Protein AF-A0A7C7P104-F1 (afdb_monomer_lite)

Sequence (282 aa):
MSIPHIILFIVVPVLFVSTVLYVFLHQEEPKNGDKKYQVRFKLRRGKFQIENIKRGASIIGSAGSGKTESVIYNFLQHFSTHQFCGIIHDYKDFELTEIAYPLFKEKDIKFYTIAFDQIHYCVNPITPRYLPNEESVNELSKVLIENLLEFNESSTNSTTKFFSDAVEGLMGGMIWKLKTSYPQYCTLPHLIAIFQSMTTKQLVTFVSSNITSRSMASAFINGMDSDKQTAGVKSTLANAFKKIGSQQLFMALSKDEVPLNINSKDNPAVICIVNHPKYESA

Secondary structure (DSSP, 8-state):
--HHHHIIIIIHHHHHHHHHHHHHH---------GGG-EEE--SSS-EEES-GGG-------TTS-HIIIIIHHHHHHHHHTT--EEEEE-STTHHHHHHHHHHHTTT-EEEEEESSS-S----TT-GGG--SHHHHHHHHHHHHHHHHT--S----HHHHHHHHHHHHHHHHHHHHHHHH-GGG-SHHHHHHHHHHS-HHHHHHHHHTSHHHHHHTHHHHHGGG-HHHHHHHHHHHHHHHHHT-SHHHHHHTS---S-S-TT-SSS-EEEEEE--GGGS--

Structure (mmCIF, N/CA/C/O backbone):
data_AF-A0A7C7P104-F1
#
_entry.id   AF-A0A7C7P104-F1
#
loop_
_atom_site.group_PDB
_atom_site.id
_atom_site.type_symbol
_atom_site.label_atom_id
_atom_site.label_alt_id
_atom_site.label_comp_id
_atom_site.label_asym_id
_atom_site.label_entity_id
_atom_site.label_seq_id
_atom_site.pdbx_PDB_ins_code
_atom_site.Cartn_x
_atom_site.Cartn_y
_atom_site.Cartn_z
_atom_site.occupancy
_atom_site.B_iso_or_equiv
_atom_site.auth_seq_id
_atom_site.auth_comp_id
_atom_site.auth_asym_id
_atom_site.auth_atom_id
_atom_site.pdbx_PDB_model_num
ATOM 1 N N . MET A 1 1 ? 75.121 -12.712 -29.499 1.00 59.66 1 MET A N 1
ATOM 2 C CA . MET A 1 1 ? 74.513 -11.375 -29.301 1.00 59.66 1 MET A CA 1
ATOM 3 C C . MET A 1 1 ? 74.803 -10.923 -27.885 1.00 59.66 1 MET A C 1
ATOM 5 O O . MET A 1 1 ? 74.667 -11.739 -26.983 1.00 59.66 1 MET A O 1
ATOM 9 N N . SER A 1 2 ? 75.229 -9.674 -27.681 1.00 83.12 2 SER A N 1
ATOM 10 C CA . SER A 1 2 ? 75.392 -9.145 -26.324 1.00 83.12 2 SER A CA 1
ATOM 11 C C . SER A 1 2 ? 74.022 -8.993 -25.654 1.00 83.12 2 SER A C 1
ATOM 13 O O . SER A 1 2 ? 73.023 -8.742 -26.328 1.00 83.12 2 SER A O 1
ATOM 15 N N . ILE A 1 3 ? 73.973 -9.149 -24.330 1.00 80.50 3 ILE A N 1
ATOM 16 C CA . ILE A 1 3 ? 72.746 -9.023 -23.524 1.00 80.50 3 ILE A CA 1
ATOM 17 C C . ILE A 1 3 ? 71.943 -7.743 -23.863 1.00 80.50 3 ILE A C 1
ATOM 19 O O . ILE A 1 3 ? 70.729 -7.853 -24.044 1.00 80.50 3 ILE A O 1
ATOM 23 N N . PRO A 1 4 ? 72.570 -6.563 -24.077 1.00 84.88 4 PRO A N 1
ATOM 24 C CA . PRO A 1 4 ? 71.849 -5.353 -24.484 1.00 84.88 4 PRO A CA 1
ATOM 25 C C . PRO A 1 4 ? 71.106 -5.481 -25.820 1.00 84.88 4 PRO A C 1
ATOM 27 O O . PRO A 1 4 ? 70.007 -4.954 -25.960 1.00 84.88 4 PRO A O 1
ATOM 30 N N . HIS A 1 5 ? 71.669 -6.206 -26.793 1.00 86.69 5 HIS A N 1
ATOM 31 C CA . HIS A 1 5 ? 71.028 -6.392 -28.099 1.00 86.69 5 HIS A CA 1
ATOM 32 C C . HIS A 1 5 ? 69.782 -7.273 -28.000 1.00 86.69 5 HIS A C 1
ATOM 34 O O . HIS A 1 5 ? 68.777 -6.989 -28.643 1.00 86.69 5 HIS A O 1
ATOM 40 N N . ILE A 1 6 ? 69.818 -8.317 -27.169 1.00 85.38 6 ILE A N 1
ATOM 41 C CA . ILE A 1 6 ? 68.663 -9.201 -26.959 1.00 85.38 6 ILE A CA 1
ATOM 42 C C . ILE A 1 6 ? 67.529 -8.428 -26.274 1.00 85.38 6 ILE A C 1
ATOM 44 O O . ILE A 1 6 ? 66.373 -8.526 -26.681 1.00 85.38 6 ILE A O 1
ATOM 48 N N . ILE A 1 7 ? 67.859 -7.608 -25.274 1.00 86.69 7 ILE A N 1
ATOM 49 C CA . ILE A 1 7 ? 66.865 -6.794 -24.567 1.00 86.69 7 ILE A CA 1
ATOM 50 C C . ILE A 1 7 ? 66.210 -5.790 -25.525 1.00 86.69 7 ILE A C 1
ATOM 52 O O . ILE A 1 7 ? 64.984 -5.734 -25.605 1.00 86.69 7 ILE A O 1
ATOM 56 N N . LEU A 1 8 ? 67.010 -5.037 -26.284 1.00 88.94 8 LEU A N 1
ATOM 57 C CA . LEU A 1 8 ? 66.500 -3.956 -27.127 1.00 88.94 8 LEU A CA 1
ATOM 58 C C . LEU A 1 8 ? 65.702 -4.462 -28.338 1.00 88.94 8 LEU A C 1
ATOM 60 O O . LEU A 1 8 ? 64.672 -3.884 -28.666 1.00 88.94 8 LEU A O 1
ATOM 64 N N . PHE A 1 9 ? 66.164 -5.527 -29.000 1.00 89.50 9 PHE A N 1
ATOM 65 C CA . PHE A 1 9 ? 65.584 -5.969 -30.274 1.00 89.50 9 PHE A CA 1
ATOM 66 C C . PHE A 1 9 ? 64.609 -7.140 -30.154 1.00 89.50 9 PHE A C 1
ATOM 68 O O . PHE A 1 9 ? 63.892 -7.416 -31.112 1.00 89.50 9 PHE A O 1
ATOM 75 N N . ILE A 1 10 ? 64.559 -7.827 -29.009 1.00 87.75 10 ILE A N 1
ATOM 76 C CA . ILE A 1 10 ? 63.659 -8.973 -28.812 1.00 87.75 10 ILE A CA 1
ATOM 77 C C . ILE A 1 10 ? 62.698 -8.704 -27.658 1.00 87.75 10 ILE A C 1
ATOM 79 O O . ILE A 1 10 ? 61.487 -8.743 -27.854 1.00 87.75 10 ILE A O 1
ATOM 83 N N . VAL A 1 11 ? 63.203 -8.372 -26.468 1.00 90.44 11 VAL A N 1
ATOM 84 C CA . VAL A 1 11 ? 62.345 -8.241 -25.276 1.00 90.44 11 VAL A CA 1
ATOM 85 C C . VAL A 1 11 ? 61.431 -7.017 -25.364 1.00 90.44 11 VAL A C 1
ATOM 87 O O . VAL A 1 11 ? 60.227 -7.140 -25.138 1.00 90.44 11 VAL A O 1
ATOM 90 N N . VAL A 1 12 ? 61.968 -5.849 -25.732 1.00 92.12 12 VAL A N 1
ATOM 91 C CA . VAL A 1 12 ? 61.179 -4.608 -25.825 1.00 92.12 12 VAL A CA 1
ATOM 92 C C . VAL A 1 12 ? 60.077 -4.695 -26.895 1.00 92.12 12 VAL A C 1
ATOM 94 O O . VAL A 1 12 ? 58.930 -4.388 -26.564 1.00 92.12 12 VAL A O 1
ATOM 97 N N . PRO A 1 13 ? 60.334 -5.166 -28.134 1.00 92.25 13 PRO A N 1
ATOM 98 C CA . PRO A 1 13 ? 59.283 -5.303 -29.140 1.00 92.25 13 PRO A CA 1
ATOM 99 C C . PRO A 1 13 ? 58.227 -6.339 -28.758 1.00 92.25 13 PRO A C 1
ATOM 101 O O . PRO A 1 13 ? 57.043 -6.098 -28.971 1.00 92.25 13 PRO A O 1
ATOM 104 N N . VAL A 1 14 ? 58.622 -7.461 -28.146 1.00 93.50 14 VAL A N 1
ATOM 105 C CA . VAL A 1 14 ? 57.668 -8.485 -27.691 1.00 93.50 14 VAL A CA 1
ATOM 106 C C . VAL A 1 14 ? 56.776 -7.945 -26.577 1.00 93.50 14 VAL A C 1
ATOM 108 O O . VAL A 1 14 ? 55.565 -8.151 -26.631 1.00 93.50 14 VAL A O 1
ATOM 111 N N . LEU A 1 15 ? 57.325 -7.210 -25.605 1.00 92.25 15 LEU A N 1
ATOM 112 C CA . LEU A 1 15 ? 56.525 -6.558 -24.564 1.00 92.25 15 LEU A CA 1
ATOM 113 C C . LEU A 1 15 ? 55.602 -5.485 -25.142 1.00 92.25 15 LEU A C 1
ATOM 115 O O . LEU A 1 15 ? 54.441 -5.408 -24.745 1.00 92.25 15 LEU A O 1
ATOM 119 N N . PHE A 1 16 ? 56.083 -4.689 -26.098 1.00 93.25 16 PHE A N 1
ATOM 120 C CA . PHE A 1 16 ? 55.272 -3.673 -26.761 1.00 93.25 16 PHE A CA 1
ATOM 121 C C . PHE A 1 16 ? 54.105 -4.304 -27.525 1.00 93.25 16 PHE A C 1
ATOM 123 O O . PHE A 1 16 ? 52.957 -3.935 -27.298 1.00 93.25 16 PHE A O 1
ATOM 130 N N . VAL A 1 17 ? 54.373 -5.315 -28.356 1.00 93.06 17 VAL A N 1
ATOM 131 C CA . VAL A 1 17 ? 53.338 -6.051 -29.094 1.00 93.06 17 VAL A CA 1
ATOM 132 C C . VAL A 1 17 ? 52.375 -6.739 -28.131 1.00 93.06 17 VAL A C 1
ATOM 134 O O . VAL A 1 17 ? 51.171 -6.650 -28.328 1.00 93.06 17 VAL A O 1
ATOM 137 N N . SER A 1 18 ? 52.867 -7.350 -27.052 1.00 88.00 18 SER A N 1
ATOM 138 C CA . SER A 1 18 ? 52.013 -7.981 -26.035 1.00 88.00 18 SER A CA 1
ATOM 139 C C . SER A 1 18 ? 51.122 -6.964 -25.323 1.00 88.00 18 SER A C 1
ATOM 141 O O . SER A 1 18 ? 49.959 -7.251 -25.072 1.00 88.00 18 SER A O 1
ATOM 143 N N . THR A 1 19 ? 51.630 -5.760 -25.049 1.00 89.00 19 THR A N 1
ATOM 144 C CA . THR A 1 19 ? 50.856 -4.673 -24.427 1.00 89.00 19 THR A CA 1
ATOM 145 C C . THR A 1 19 ? 49.807 -4.128 -25.389 1.00 89.00 19 THR A C 1
ATOM 147 O O . THR A 1 19 ? 48.661 -3.939 -25.001 1.00 89.00 19 THR A O 1
ATOM 150 N N . VAL A 1 20 ? 50.165 -3.925 -26.658 1.00 90.38 20 VAL A N 1
ATOM 151 C CA . VAL A 1 20 ? 49.228 -3.509 -27.710 1.00 90.38 20 VAL A CA 1
ATOM 152 C C . VAL A 1 20 ? 48.138 -4.570 -27.886 1.00 90.38 20 VAL A C 1
ATOM 154 O O . VAL A 1 20 ? 46.955 -4.247 -27.845 1.00 90.38 20 VAL A O 1
ATOM 157 N N . LEU A 1 21 ? 48.510 -5.846 -27.997 1.00 88.25 21 LEU A N 1
ATOM 158 C CA . LEU A 1 21 ? 47.556 -6.952 -28.084 1.00 88.25 21 LEU A CA 1
ATOM 159 C C . LEU A 1 21 ? 46.678 -7.036 -26.836 1.00 88.25 21 LEU A C 1
ATOM 161 O O . LEU A 1 21 ? 45.477 -7.211 -26.976 1.00 88.25 21 LEU A O 1
ATOM 165 N N . TYR A 1 22 ? 47.229 -6.852 -25.637 1.00 85.56 22 TYR A N 1
ATOM 166 C CA . TYR A 1 22 ? 46.435 -6.794 -24.413 1.00 85.56 22 TYR A CA 1
ATOM 167 C C . TYR A 1 22 ? 45.432 -5.634 -24.465 1.00 85.56 22 TYR A C 1
ATOM 169 O O . TYR A 1 22 ? 44.248 -5.850 -24.278 1.00 85.56 22 TYR A O 1
ATOM 177 N N . VAL A 1 23 ? 45.842 -4.420 -24.827 1.00 83.81 23 VAL A N 1
ATOM 178 C CA . VAL A 1 23 ? 44.925 -3.268 -24.890 1.00 83.81 23 VAL A CA 1
ATOM 179 C C . VAL A 1 23 ? 43.814 -3.445 -25.937 1.00 83.81 23 VAL A C 1
ATOM 181 O O . VAL A 1 23 ? 42.687 -3.019 -25.698 1.00 83.81 23 VAL A O 1
ATOM 184 N N . PHE A 1 24 ? 44.099 -4.064 -27.088 1.00 81.44 24 PHE A N 1
ATOM 185 C CA . PHE A 1 24 ? 43.123 -4.181 -28.182 1.00 81.44 24 PHE A CA 1
ATOM 186 C C . PHE A 1 24 ? 42.315 -5.488 -28.191 1.00 81.44 24 PHE A C 1
ATOM 188 O O . PHE A 1 24 ? 41.200 -5.499 -28.713 1.00 81.44 24 PHE A O 1
ATOM 195 N N . LEU A 1 25 ? 42.851 -6.583 -27.642 1.00 76.81 25 LEU A N 1
ATOM 196 C CA . LEU A 1 25 ? 42.187 -7.894 -27.599 1.00 76.81 25 LEU A CA 1
ATOM 197 C C . LEU A 1 25 ? 41.637 -8.241 -26.218 1.00 76.81 25 LEU A C 1
ATOM 199 O O . LEU A 1 25 ? 40.726 -9.064 -26.136 1.00 76.81 25 LEU A O 1
ATOM 203 N N . HIS A 1 26 ? 42.144 -7.627 -25.145 1.00 65.56 26 HIS A N 1
ATOM 204 C CA . HIS A 1 2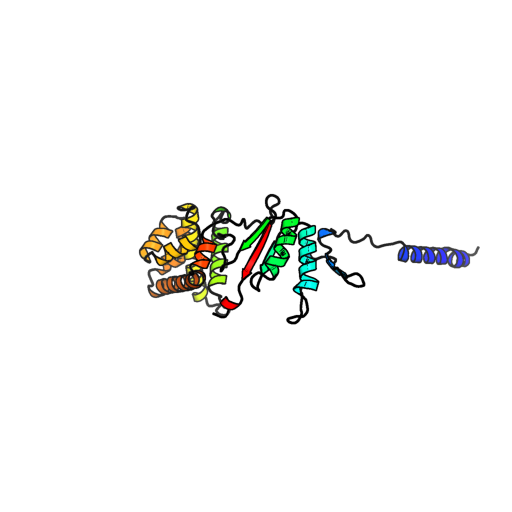6 ? 41.535 -7.743 -23.825 1.00 65.56 26 HIS A CA 1
ATOM 205 C C . HIS A 1 26 ? 40.309 -6.832 -23.784 1.00 65.56 26 HIS A C 1
ATOM 207 O O . HIS A 1 26 ? 40.312 -5.731 -23.237 1.00 65.56 26 HIS A O 1
ATOM 213 N N . GLN A 1 27 ? 39.239 -7.296 -24.425 1.00 56.47 27 GLN A N 1
ATOM 214 C CA . GLN A 1 27 ? 37.911 -6.829 -24.080 1.00 56.47 27 GLN A CA 1
ATOM 215 C C . GLN A 1 27 ? 37.715 -7.207 -22.614 1.00 56.47 27 GLN A C 1
ATOM 217 O O . GLN A 1 27 ? 37.767 -8.393 -22.285 1.00 56.47 27 GLN A O 1
ATOM 222 N N . GLU A 1 28 ? 37.541 -6.215 -21.733 1.00 55.62 28 GLU A N 1
ATOM 223 C CA . GLU A 1 28 ? 36.950 -6.482 -20.422 1.00 55.62 28 GLU A CA 1
ATOM 224 C C . GLU A 1 28 ? 35.734 -7.370 -20.683 1.00 55.62 28 GLU A C 1
ATOM 226 O O . GLU A 1 28 ? 34.895 -7.003 -21.516 1.00 55.62 28 GLU A O 1
ATOM 231 N N . GLU A 1 29 ? 35.669 -8.553 -20.055 1.00 52.50 29 GLU A N 1
ATOM 232 C CA . GLU A 1 29 ? 34.472 -9.384 -20.161 1.00 52.50 29 GLU A CA 1
ATOM 233 C C . GLU A 1 29 ? 33.277 -8.459 -19.940 1.00 52.50 29 GLU A C 1
ATOM 235 O O . GLU A 1 29 ? 33.288 -7.710 -18.951 1.00 52.50 29 GLU A O 1
ATOM 240 N N . PRO A 1 30 ? 32.291 -8.421 -20.860 1.00 52.94 30 PRO A N 1
ATOM 241 C CA . PRO A 1 30 ? 31.150 -7.545 -20.687 1.00 52.94 30 PRO A CA 1
ATOM 242 C C . PRO A 1 30 ? 30.604 -7.872 -19.310 1.00 52.94 30 PRO A C 1
ATOM 244 O O . PRO A 1 30 ? 30.199 -9.014 -19.089 1.00 52.94 30 PRO A O 1
ATOM 247 N N . LYS A 1 31 ? 30.688 -6.908 -18.373 1.00 55.97 31 LYS A N 1
ATOM 248 C CA . LYS A 1 31 ? 30.186 -7.069 -17.004 1.00 55.97 31 LYS A CA 1
ATOM 249 C C . LYS A 1 31 ? 28.860 -7.775 -17.146 1.00 55.97 31 LYS A C 1
ATOM 251 O O . LYS A 1 31 ? 27.975 -7.214 -17.789 1.00 55.97 31 LYS A O 1
ATOM 256 N N . ASN A 1 32 ? 28.804 -9.014 -16.658 1.00 55.31 32 ASN A N 1
ATOM 257 C CA . ASN A 1 32 ? 27.800 -10.017 -16.995 1.00 55.31 32 ASN A CA 1
ATOM 258 C C . ASN A 1 32 ? 26.443 -9.581 -16.411 1.00 55.31 32 ASN A C 1
ATOM 260 O O . ASN A 1 32 ? 25.979 -10.053 -15.377 1.00 55.31 32 ASN A O 1
ATOM 264 N N . GLY A 1 33 ? 25.888 -8.526 -16.995 1.00 61.84 33 GLY A N 1
ATOM 265 C CA . GLY A 1 33 ? 24.709 -7.819 -16.561 1.00 61.84 33 GLY A CA 1
ATOM 266 C C . GLY A 1 33 ? 23.537 -8.436 -17.281 1.00 61.84 33 GLY A C 1
ATOM 267 O O . GLY A 1 33 ? 23.512 -8.498 -18.508 1.00 61.84 33 GLY A O 1
ATOM 268 N N . ASP A 1 34 ? 22.573 -8.916 -16.509 1.00 80.94 34 ASP A N 1
ATOM 269 C CA . ASP A 1 34 ? 21.338 -9.447 -17.058 1.00 80.94 34 ASP A CA 1
ATOM 270 C C . ASP A 1 34 ? 20.680 -8.387 -17.962 1.00 80.94 34 ASP A C 1
ATOM 272 O O . ASP A 1 34 ? 20.322 -7.291 -17.509 1.00 80.94 34 ASP A O 1
ATOM 276 N N . LYS A 1 35 ? 20.547 -8.729 -19.253 1.00 87.00 35 LYS A N 1
ATOM 277 C CA . LYS A 1 35 ? 19.986 -7.875 -20.314 1.00 87.00 35 LYS A CA 1
ATOM 278 C C . LYS A 1 35 ? 18.603 -7.342 -19.945 1.00 87.00 35 LYS A C 1
ATOM 280 O O . LYS A 1 35 ? 18.233 -6.259 -20.389 1.00 87.00 35 LYS A O 1
ATOM 285 N N . LYS A 1 36 ? 17.871 -8.045 -19.071 1.00 91.56 36 LYS A N 1
ATOM 286 C CA . LYS A 1 36 ? 16.593 -7.597 -18.512 1.00 91.56 36 LYS A CA 1
ATOM 287 C C . LYS A 1 36 ? 16.675 -6.220 -17.845 1.00 91.56 36 LYS A C 1
ATOM 289 O O . LYS A 1 36 ? 15.704 -5.467 -17.890 1.00 91.56 36 LYS A O 1
ATOM 294 N N . TYR A 1 37 ? 17.814 -5.864 -17.250 1.00 94.12 37 TYR A N 1
ATOM 295 C CA . TYR A 1 37 ? 18.005 -4.575 -16.572 1.00 94.12 37 TYR A CA 1
ATOM 296 C C . TYR A 1 37 ? 18.681 -3.509 -17.443 1.00 94.12 37 TYR A C 1
ATOM 298 O O . TYR A 1 37 ? 18.893 -2.391 -16.964 1.00 94.12 37 TYR A O 1
ATOM 306 N N . GLN A 1 38 ? 18.993 -3.838 -18.699 1.00 94.44 38 GLN A N 1
ATOM 307 C CA . GLN A 1 38 ? 19.577 -2.927 -19.677 1.00 94.44 38 GLN A CA 1
ATOM 308 C C . GLN A 1 38 ? 18.481 -2.337 -20.568 1.00 94.44 38 GLN A C 1
ATOM 310 O O . GLN A 1 38 ? 17.965 -3.010 -21.458 1.00 94.44 38 GLN A O 1
ATOM 315 N N . VAL A 1 39 ? 18.112 -1.077 -20.343 1.00 95.12 39 VAL A N 1
ATOM 316 C CA . VAL A 1 39 ? 17.010 -0.434 -21.076 1.00 95.12 39 VAL A CA 1
ATOM 317 C C . VAL A 1 39 ? 17.561 0.298 -22.287 1.00 95.12 39 VAL A C 1
ATOM 319 O O . VAL A 1 39 ? 18.312 1.264 -22.144 1.00 95.12 39 VAL A O 1
ATOM 322 N N . ARG A 1 40 ? 17.166 -0.130 -23.486 1.00 93.25 40 ARG A N 1
ATOM 323 C CA . ARG A 1 40 ? 17.564 0.518 -24.738 1.00 93.25 40 ARG A CA 1
ATOM 324 C C . ARG A 1 40 ? 16.472 1.456 -25.238 1.00 93.25 40 ARG A C 1
ATOM 326 O O . ARG A 1 40 ? 15.339 1.035 -25.444 1.00 93.25 40 ARG A O 1
ATOM 333 N N . PHE A 1 41 ? 16.844 2.700 -25.517 1.00 94.44 41 PHE A N 1
ATOM 334 C CA . PHE A 1 41 ? 15.916 3.708 -26.023 1.00 94.44 41 PHE A CA 1
ATOM 335 C C . PHE A 1 41 ? 15.896 3.727 -27.549 1.00 94.44 41 PHE A C 1
ATOM 337 O O . PHE A 1 41 ? 16.941 3.673 -28.210 1.00 94.44 41 PHE A O 1
ATOM 344 N N . LYS A 1 42 ? 14.692 3.833 -28.116 1.00 89.25 42 LYS A N 1
ATOM 345 C CA . LYS A 1 42 ? 14.489 4.050 -29.550 1.00 89.25 42 LYS A CA 1
ATOM 346 C C . LYS A 1 42 ? 14.802 5.506 -29.890 1.00 89.25 42 LYS A C 1
ATOM 348 O O . LYS A 1 42 ? 14.097 6.416 -29.467 1.00 89.25 42 LYS A O 1
ATOM 353 N N . LEU A 1 43 ? 15.860 5.715 -30.670 1.00 89.56 43 LEU A N 1
ATOM 354 C CA . LEU A 1 43 ? 16.311 7.030 -31.125 1.00 89.56 43 LEU A CA 1
ATOM 355 C C . LEU A 1 43 ? 16.289 7.111 -32.652 1.00 89.56 43 LEU A C 1
ATOM 357 O O . LEU A 1 43 ? 16.505 6.112 -33.334 1.00 89.56 43 LEU A O 1
ATOM 361 N N . ARG A 1 44 ? 16.107 8.322 -33.197 1.00 88.69 44 ARG A N 1
ATOM 362 C CA . ARG A 1 44 ? 16.241 8.569 -34.647 1.00 88.69 44 ARG A CA 1
ATOM 363 C C . ARG A 1 44 ? 17.677 8.360 -35.138 1.00 88.69 44 ARG A C 1
ATOM 365 O O . ARG A 1 44 ? 17.882 7.940 -36.272 1.00 88.69 44 ARG A O 1
ATOM 372 N N . ARG A 1 45 ? 18.668 8.699 -34.306 1.00 89.81 45 ARG A N 1
ATOM 373 C CA . ARG A 1 45 ? 20.106 8.564 -34.581 1.00 89.81 45 ARG A CA 1
ATOM 374 C C . ARG A 1 45 ? 20.849 8.211 -33.292 1.00 89.81 45 ARG A C 1
ATOM 376 O O . ARG A 1 45 ? 20.476 8.684 -32.224 1.00 89.81 45 ARG A O 1
ATOM 383 N N . GLY A 1 46 ? 21.917 7.424 -33.412 1.00 90.44 46 GLY A N 1
ATOM 384 C CA . GLY A 1 46 ? 22.750 7.005 -32.282 1.00 90.44 46 GLY A CA 1
ATOM 385 C C . GLY A 1 46 ? 22.184 5.823 -31.489 1.00 90.44 46 GLY A C 1
ATOM 386 O O . GLY A 1 46 ? 21.204 5.187 -31.880 1.00 90.44 46 GLY A O 1
ATOM 387 N N . LYS A 1 47 ? 22.849 5.502 -30.376 1.00 90.12 47 LYS A N 1
ATOM 388 C CA . LYS A 1 47 ? 22.444 4.458 -29.430 1.00 90.12 47 LYS A CA 1
ATOM 389 C C . LYS A 1 47 ? 22.480 5.052 -28.027 1.00 90.12 47 LYS A C 1
ATOM 391 O O . LYS A 1 47 ? 23.489 5.631 -27.643 1.00 90.12 47 LYS A O 1
ATOM 396 N N . PHE A 1 48 ? 21.394 4.889 -27.283 1.00 92.50 48 PHE A N 1
ATOM 397 C CA . PHE A 1 48 ? 21.334 5.228 -25.868 1.00 92.50 48 PHE A CA 1
ATOM 398 C C . PHE A 1 48 ? 20.776 4.035 -25.103 1.00 92.50 48 PHE A C 1
ATOM 400 O O . PHE A 1 48 ? 19.746 3.464 -25.480 1.00 92.50 48 PHE A O 1
ATOM 407 N N . GLN A 1 49 ? 21.499 3.641 -24.064 1.00 92.75 49 GLN A N 1
ATOM 408 C CA . GLN A 1 49 ? 21.189 2.489 -23.239 1.00 92.75 49 GLN A CA 1
ATOM 409 C C . GLN A 1 49 ? 21.505 2.823 -21.785 1.00 92.75 49 GLN A C 1
ATOM 411 O O . GLN A 1 49 ? 22.567 3.358 -21.475 1.00 92.75 49 GLN A O 1
ATOM 416 N N . ILE A 1 50 ? 20.570 2.497 -20.899 1.00 93.44 50 ILE A N 1
ATOM 417 C CA . ILE A 1 50 ? 20.794 2.498 -19.458 1.00 93.44 50 ILE A CA 1
ATOM 418 C C . ILE A 1 50 ? 21.295 1.107 -19.091 1.00 93.44 50 ILE A C 1
ATOM 420 O O . ILE A 1 50 ? 20.562 0.137 -19.252 1.00 93.44 50 ILE A O 1
ATOM 424 N N . GLU A 1 51 ? 22.522 1.009 -18.581 1.00 91.50 51 GLU A N 1
ATOM 425 C CA . GLU A 1 51 ? 23.159 -0.283 -18.284 1.00 91.50 51 GLU A CA 1
ATOM 426 C C . GLU A 1 51 ? 22.545 -1.025 -17.088 1.00 91.50 51 GLU A C 1
ATOM 428 O O . GLU A 1 51 ? 22.658 -2.245 -16.980 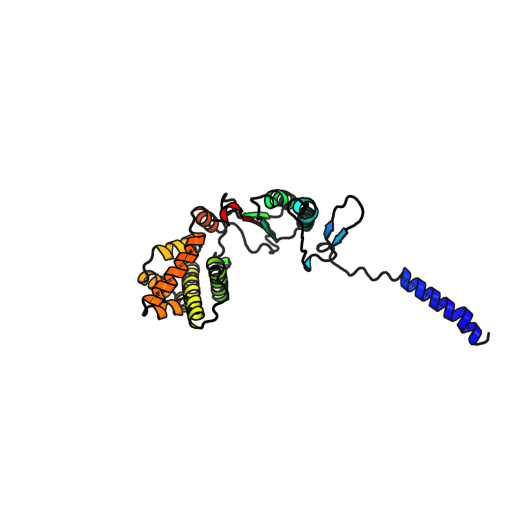1.00 91.50 51 GLU A O 1
ATOM 433 N N . ASN A 1 52 ? 21.921 -0.304 -16.152 1.00 92.12 52 ASN A N 1
ATOM 434 C CA . ASN A 1 52 ? 21.346 -0.917 -14.959 1.00 92.12 52 ASN A CA 1
ATOM 435 C C . ASN A 1 52 ? 20.196 -0.091 -14.372 1.00 92.12 52 ASN A C 1
ATOM 437 O O . ASN A 1 52 ? 20.414 0.798 -13.547 1.00 92.12 52 ASN A O 1
ATOM 441 N N . ILE A 1 53 ? 18.964 -0.443 -14.739 1.00 94.25 53 ILE A N 1
ATOM 442 C CA . ILE A 1 53 ? 17.757 0.235 -14.245 1.00 94.25 53 ILE A CA 1
ATOM 443 C C . ILE A 1 53 ? 17.476 0.009 -12.751 1.00 94.25 53 ILE A C 1
ATOM 445 O O . ILE A 1 53 ? 16.745 0.783 -12.143 1.00 94.25 53 ILE A O 1
ATOM 449 N N . LYS A 1 54 ? 18.105 -0.988 -12.109 1.00 93.00 54 LYS A N 1
ATOM 450 C CA . LYS A 1 54 ? 17.932 -1.239 -10.662 1.00 93.00 54 LYS A CA 1
ATOM 451 C C . LYS A 1 54 ? 18.461 -0.101 -9.788 1.00 93.00 54 LYS A C 1
ATOM 453 O O . LYS A 1 54 ? 18.128 -0.037 -8.614 1.00 93.00 54 LYS A O 1
ATOM 458 N N . ARG A 1 55 ? 19.294 0.782 -10.348 1.00 92.50 55 ARG A N 1
ATOM 459 C CA . ARG A 1 55 ? 19.798 1.980 -9.660 1.00 92.50 55 ARG A CA 1
ATOM 460 C C . ARG A 1 55 ? 18.790 3.133 -9.641 1.00 92.50 55 ARG A C 1
ATOM 462 O O . ARG A 1 55 ? 19.075 4.162 -9.040 1.00 92.50 55 ARG A O 1
ATOM 469 N N . GLY A 1 56 ? 17.635 2.957 -10.281 1.00 93.19 56 GLY A N 1
ATOM 470 C CA . GLY A 1 56 ? 16.643 4.004 -10.466 1.00 93.19 56 GLY A CA 1
ATOM 471 C C . GLY A 1 56 ? 16.967 4.912 -11.652 1.00 93.19 56 GLY A C 1
ATOM 472 O O . GLY A 1 56 ? 18.087 4.945 -12.167 1.00 93.19 56 GLY A O 1
ATOM 473 N N . ALA A 1 57 ? 15.951 5.642 -12.099 1.00 94.00 57 ALA A N 1
ATOM 474 C CA . ALA A 1 57 ? 16.059 6.669 -13.123 1.00 94.00 57 ALA A CA 1
ATOM 475 C C . ALA A 1 57 ? 15.200 7.868 -12.709 1.00 94.00 57 ALA A C 1
ATOM 477 O O . ALA A 1 57 ? 14.074 7.690 -12.252 1.00 94.00 57 ALA A O 1
ATOM 478 N N . SER A 1 58 ? 15.732 9.078 -12.881 1.00 95.00 58 SER A N 1
ATOM 479 C CA . SER A 1 58 ? 15.000 10.327 -12.666 1.00 95.00 58 SER A CA 1
ATOM 480 C C . SER A 1 58 ? 14.865 11.063 -13.993 1.00 95.00 58 SER A C 1
ATOM 482 O O . SER A 1 58 ? 15.840 11.196 -14.734 1.00 95.00 58 SER A O 1
ATOM 484 N N . ILE A 1 59 ? 13.647 11.501 -14.310 1.00 93.44 59 ILE A N 1
ATOM 485 C CA . ILE A 1 59 ? 13.313 12.161 -15.574 1.00 93.44 59 ILE A CA 1
ATOM 486 C C . ILE A 1 59 ? 12.877 13.585 -15.252 1.00 93.44 59 ILE A C 1
ATOM 488 O O . ILE A 1 59 ? 11.811 13.800 -14.679 1.00 93.44 59 ILE A O 1
ATOM 492 N N . ILE A 1 60 ? 13.686 14.560 -15.653 1.00 94.25 60 ILE A N 1
ATOM 493 C CA . ILE A 1 60 ? 13.432 15.979 -15.398 1.00 94.25 60 ILE A CA 1
ATOM 494 C C . ILE A 1 60 ? 13.164 16.674 -16.731 1.00 94.25 60 ILE A C 1
ATOM 496 O O . ILE A 1 60 ? 13.903 16.505 -17.697 1.00 94.25 60 ILE A O 1
ATOM 500 N N . GLY A 1 61 ? 12.093 17.459 -16.790 1.00 92.19 61 GLY A N 1
ATOM 501 C CA . GLY A 1 61 ? 11.738 18.233 -17.975 1.00 92.19 61 GLY A CA 1
ATOM 502 C C . GLY A 1 61 ? 10.483 19.063 -17.748 1.00 92.19 61 GLY A C 1
ATOM 503 O O . GLY A 1 61 ? 9.626 18.693 -16.941 1.00 92.19 61 GLY A O 1
ATOM 504 N N . SER A 1 62 ? 10.355 20.170 -18.474 1.00 93.19 62 SER A N 1
ATOM 505 C CA . SER A 1 62 ? 9.189 21.057 -18.410 1.00 93.19 62 SER A CA 1
ATOM 506 C C . SER A 1 62 ? 7.907 20.380 -18.919 1.00 93.19 62 SER A C 1
ATOM 508 O O . SER A 1 62 ? 7.924 19.297 -19.521 1.00 93.19 62 SER A O 1
ATOM 510 N N . ALA A 1 63 ? 6.751 20.990 -18.651 1.00 88.00 63 ALA A N 1
ATOM 511 C CA . ALA A 1 63 ? 5.503 20.583 -19.291 1.00 88.00 63 ALA A CA 1
ATOM 512 C C . ALA A 1 63 ? 5.648 20.669 -20.823 1.00 88.00 63 ALA A C 1
ATOM 514 O O . ALA A 1 63 ? 6.274 21.590 -21.340 1.00 88.00 63 ALA A O 1
ATOM 515 N N . GLY A 1 64 ? 5.129 19.672 -21.544 1.00 88.06 64 GLY A N 1
ATOM 516 C CA . GLY A 1 64 ? 5.248 19.605 -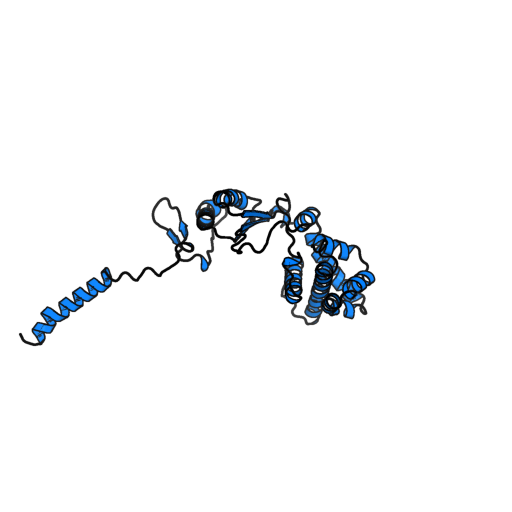23.005 1.00 88.06 64 GLY A CA 1
ATOM 517 C C . GLY A 1 64 ? 6.621 19.178 -23.545 1.00 88.06 64 GLY A C 1
ATOM 518 O O . GLY A 1 64 ? 6.762 19.024 -24.750 1.00 88.06 64 GLY A O 1
ATOM 519 N N . SER A 1 65 ? 7.622 18.893 -22.701 1.00 92.56 65 SER A N 1
ATOM 520 C CA . SER A 1 65 ? 8.961 18.478 -23.163 1.00 92.56 65 SER A CA 1
ATOM 521 C C . SER A 1 65 ? 9.039 17.044 -23.723 1.00 92.56 65 SER A C 1
ATOM 523 O O . SER A 1 65 ? 10.133 16.533 -23.947 1.00 92.56 65 SER A O 1
ATOM 525 N N . GLY A 1 66 ? 7.905 16.351 -23.866 1.00 91.50 66 GLY A N 1
ATOM 526 C CA . GLY A 1 66 ? 7.844 14.991 -24.411 1.00 91.50 66 GLY A CA 1
ATOM 527 C C . GLY A 1 66 ? 8.299 13.869 -23.469 1.00 91.50 66 GLY A C 1
ATOM 528 O O . GLY A 1 66 ? 8.632 12.791 -23.954 1.00 91.50 66 GLY A O 1
ATOM 529 N N . LYS A 1 67 ? 8.329 14.070 -22.138 1.00 94.31 67 LYS A N 1
ATOM 530 C CA . LYS A 1 67 ? 8.771 13.039 -21.162 1.00 94.31 67 LYS A CA 1
ATOM 531 C C . LYS A 1 67 ? 8.045 11.700 -21.337 1.00 94.31 67 LYS A C 1
ATOM 533 O O . LYS A 1 67 ? 8.692 10.653 -21.360 1.00 94.31 67 LYS A O 1
ATOM 538 N N . THR A 1 68 ? 6.719 11.751 -21.473 1.00 92.50 68 THR A N 1
ATOM 539 C CA . THR A 1 68 ? 5.862 10.566 -21.584 1.00 92.50 68 THR A CA 1
ATOM 540 C C . THR A 1 68 ? 6.191 9.765 -22.844 1.00 92.50 68 THR A C 1
ATOM 542 O O . THR A 1 68 ? 6.542 8.594 -22.756 1.00 92.50 68 THR A O 1
ATOM 545 N N . GLU A 1 69 ? 6.173 10.417 -24.005 1.00 91.25 69 GLU A N 1
ATOM 546 C CA . GLU A 1 69 ? 6.391 9.775 -25.306 1.00 91.25 69 GLU A CA 1
ATOM 547 C C . GLU A 1 69 ? 7.844 9.316 -25.513 1.00 91.25 69 GLU A C 1
ATOM 549 O O . GLU A 1 69 ? 8.096 8.219 -26.007 1.00 91.25 69 GLU A O 1
ATOM 554 N N . SER A 1 70 ? 8.824 10.138 -25.128 1.00 90.50 70 SER A N 1
ATOM 555 C CA . SER A 1 70 ? 10.233 9.864 -25.437 1.00 90.50 70 SER A CA 1
ATOM 556 C C . SER A 1 70 ? 10.923 8.971 -24.409 1.00 90.50 70 SER A C 1
ATOM 558 O O . SER A 1 70 ? 11.756 8.149 -24.790 1.00 90.50 70 SER A O 1
ATOM 560 N N . VAL A 1 71 ? 10.583 9.087 -23.120 1.00 94.31 71 VAL A N 1
ATOM 561 C CA . VAL A 1 71 ? 11.290 8.372 -22.048 1.00 94.31 71 VAL A CA 1
ATOM 562 C C . VAL A 1 71 ? 10.408 7.312 -21.394 1.00 94.31 71 VAL A C 1
ATOM 564 O O . VAL A 1 71 ? 10.769 6.135 -21.399 1.00 94.31 71 VAL A O 1
ATOM 567 N N . ILE A 1 72 ? 9.242 7.700 -20.869 1.00 95.25 72 ILE A N 1
ATOM 568 C CA . ILE A 1 72 ? 8.369 6.790 -20.106 1.00 95.25 72 ILE A CA 1
ATOM 569 C C . ILE A 1 72 ? 7.853 5.654 -20.995 1.00 95.25 72 ILE A C 1
ATOM 571 O O . ILE A 1 72 ? 7.918 4.496 -20.597 1.00 95.25 72 ILE A O 1
ATOM 575 N N . TYR A 1 73 ? 7.429 5.945 -22.226 1.00 95.38 73 TYR A N 1
ATOM 576 C CA . TYR A 1 73 ? 6.969 4.924 -23.169 1.00 95.38 73 TYR A CA 1
ATOM 577 C C . TYR A 1 73 ? 8.046 3.871 -23.476 1.00 95.38 73 TYR A C 1
ATOM 579 O O . TYR A 1 73 ? 7.752 2.676 -23.511 1.00 95.38 73 TYR A O 1
ATOM 587 N N . ASN A 1 74 ? 9.311 4.285 -23.634 1.00 95.31 74 ASN A N 1
ATOM 588 C CA . ASN A 1 74 ? 10.425 3.349 -23.825 1.00 95.31 74 ASN A CA 1
ATOM 589 C C . ASN A 1 74 ? 10.615 2.447 -22.594 1.00 95.31 74 ASN A C 1
ATOM 591 O O . ASN A 1 74 ? 10.825 1.243 -22.751 1.00 95.31 74 ASN A O 1
ATOM 595 N N . PHE A 1 75 ? 10.487 2.997 -21.380 1.00 96.88 75 PHE A N 1
ATOM 596 C CA . PHE A 1 75 ? 10.496 2.194 -20.155 1.00 96.88 75 PHE A CA 1
ATOM 597 C C . PHE A 1 75 ? 9.333 1.205 -20.108 1.00 96.88 75 PHE A C 1
ATOM 599 O O . PHE A 1 75 ? 9.572 0.018 -19.905 1.00 96.88 75 PHE A O 1
ATOM 606 N N . LEU A 1 76 ? 8.097 1.654 -20.348 1.00 96.69 76 LEU A N 1
ATOM 607 C CA . LEU A 1 76 ? 6.918 0.784 -20.343 1.00 96.69 76 LEU A CA 1
ATOM 608 C C . LEU A 1 76 ? 7.051 -0.350 -21.359 1.00 96.69 76 LEU A C 1
ATOM 610 O O . LEU A 1 76 ? 6.790 -1.503 -21.028 1.00 96.69 76 LEU A O 1
ATOM 614 N N . GLN A 1 77 ? 7.522 -0.054 -22.572 1.00 95.94 77 GLN A N 1
ATOM 615 C CA . GLN A 1 77 ? 7.753 -1.064 -23.599 1.00 95.94 77 GLN A CA 1
ATOM 616 C C . GLN A 1 77 ? 8.828 -2.074 -23.181 1.00 95.94 77 GLN A C 1
ATOM 618 O O . GLN A 1 77 ? 8.656 -3.278 -23.390 1.00 95.94 77 GLN A O 1
ATOM 623 N N . HIS A 1 78 ? 9.925 -1.612 -22.573 1.00 95.94 78 HIS A N 1
ATOM 624 C CA . HIS A 1 78 ? 10.974 -2.490 -22.054 1.00 95.94 78 HIS A CA 1
ATOM 625 C C . HIS A 1 78 ? 10.465 -3.374 -20.912 1.00 95.94 78 HIS A C 1
ATOM 627 O O . HIS A 1 78 ? 10.716 -4.581 -20.913 1.00 95.94 78 HIS A O 1
ATOM 633 N N . PHE A 1 79 ? 9.730 -2.790 -19.964 1.00 95.94 79 PHE A N 1
ATOM 634 C CA . PHE A 1 79 ? 9.170 -3.482 -18.805 1.00 95.94 79 PHE A CA 1
ATOM 635 C C . PHE A 1 79 ? 8.107 -4.503 -19.198 1.00 95.94 79 PHE A C 1
ATOM 637 O O . PHE A 1 79 ? 8.161 -5.630 -18.714 1.00 95.94 79 PHE A O 1
ATOM 644 N N . SER A 1 80 ? 7.221 -4.160 -20.133 1.00 95.69 80 SER A N 1
ATOM 645 C CA . SER A 1 80 ? 6.275 -5.102 -20.736 1.00 95.69 80 SER A CA 1
ATOM 646 C C . SER A 1 80 ? 7.016 -6.253 -21.429 1.00 95.69 80 SER A C 1
ATOM 648 O O . SER A 1 80 ? 6.768 -7.420 -21.130 1.00 95.69 80 SER A O 1
ATOM 650 N N . THR A 1 81 ? 8.003 -5.951 -22.283 1.00 94.50 81 THR A N 1
ATOM 651 C CA . THR A 1 81 ? 8.760 -6.973 -23.034 1.00 94.50 81 THR A CA 1
ATOM 652 C C . THR A 1 81 ? 9.459 -7.980 -22.121 1.00 94.50 81 THR A C 1
ATOM 654 O O . THR A 1 81 ? 9.499 -9.165 -22.438 1.00 94.50 81 THR A O 1
ATOM 657 N N . HIS A 1 82 ? 9.984 -7.522 -20.986 1.00 93.44 82 HIS A N 1
ATOM 658 C CA . HIS A 1 82 ? 10.676 -8.365 -20.007 1.00 93.44 82 HIS A CA 1
ATOM 659 C C . HIS A 1 82 ? 9.786 -8.814 -18.836 1.00 93.44 82 HIS A C 1
ATOM 661 O O . HIS A 1 82 ? 10.306 -9.302 -17.824 1.00 93.44 82 HIS A O 1
ATOM 667 N N . GLN A 1 83 ? 8.469 -8.628 -18.970 1.00 93.25 83 GLN A N 1
ATOM 668 C CA . GLN A 1 83 ? 7.441 -9.048 -18.019 1.00 93.25 83 GLN A CA 1
ATOM 669 C C . GLN A 1 83 ? 7.736 -8.616 -16.577 1.00 93.25 83 GLN A C 1
ATOM 671 O O . GLN A 1 83 ? 7.739 -9.415 -15.641 1.00 93.25 83 GLN A O 1
ATOM 676 N N . PHE A 1 84 ? 8.053 -7.337 -16.394 1.00 94.12 84 PHE A N 1
ATOM 677 C CA . PHE A 1 84 ? 8.164 -6.754 -15.063 1.00 94.12 84 PHE A CA 1
ATOM 678 C C . PHE A 1 84 ? 6.775 -6.572 -14.441 1.00 94.12 84 PHE A C 1
ATOM 680 O O . PHE A 1 84 ? 5.861 -6.059 -15.083 1.00 94.12 84 PHE A O 1
ATOM 687 N N . CYS A 1 85 ? 6.653 -6.944 -13.169 1.00 94.44 85 CYS A N 1
ATOM 688 C CA . CYS A 1 85 ? 5.584 -6.478 -12.294 1.00 94.44 85 CYS A CA 1
ATOM 689 C C . CYS A 1 85 ? 5.902 -5.067 -11.783 1.00 94.44 85 CYS A C 1
ATOM 691 O O . CYS A 1 85 ? 7.073 -4.678 -11.706 1.00 94.44 85 CYS A O 1
ATOM 693 N N . GLY A 1 86 ? 4.886 -4.318 -11.367 1.00 95.06 86 GLY A N 1
ATOM 694 C CA . GLY A 1 86 ? 5.122 -3.005 -10.776 1.00 95.06 86 GLY A CA 1
ATOM 695 C C . GLY A 1 86 ? 3.860 -2.223 -10.459 1.00 95.06 86 GLY A C 1
ATOM 696 O O . GLY A 1 86 ? 2.751 -2.621 -10.808 1.00 95.06 86 GLY A O 1
ATOM 697 N N . ILE A 1 87 ? 4.056 -1.090 -9.795 1.00 96.75 87 ILE A N 1
ATOM 698 C CA . ILE A 1 87 ? 3.003 -0.117 -9.528 1.00 96.75 87 ILE A CA 1
ATOM 699 C C . ILE A 1 87 ? 3.271 1.099 -10.410 1.00 96.75 87 ILE A C 1
ATOM 701 O O . ILE A 1 87 ? 4.379 1.636 -10.414 1.00 96.75 87 ILE A O 1
ATOM 705 N N . ILE A 1 88 ? 2.264 1.507 -11.170 1.00 96.56 88 ILE A N 1
ATOM 706 C CA . ILE A 1 88 ? 2.256 2.730 -11.962 1.00 96.56 88 ILE A CA 1
ATOM 707 C C . ILE A 1 88 ? 1.373 3.724 -11.218 1.00 96.56 88 ILE A C 1
ATOM 709 O O . ILE A 1 88 ? 0.207 3.446 -10.957 1.00 96.56 88 ILE A O 1
ATOM 713 N N . HIS A 1 89 ? 1.926 4.876 -10.859 1.00 95.25 89 HIS A N 1
ATOM 714 C CA . HIS A 1 89 ? 1.139 5.983 -10.330 1.00 95.25 89 HIS A CA 1
ATOM 715 C C . HIS A 1 89 ? 0.814 6.933 -11.480 1.00 95.25 89 HIS A C 1
ATOM 717 O O . HIS A 1 89 ? 1.705 7.581 -12.030 1.00 95.25 89 HIS A O 1
ATOM 723 N N . ASP A 1 90 ? -0.451 6.953 -11.886 1.00 93.62 90 ASP A N 1
ATOM 724 C CA . ASP A 1 90 ? -0.951 7.819 -12.942 1.00 93.62 90 ASP A CA 1
ATOM 725 C C . ASP A 1 90 ? -1.587 9.057 -12.325 1.00 93.62 90 ASP A C 1
ATOM 727 O O . ASP A 1 90 ? -2.729 9.056 -11.869 1.00 93.62 90 ASP A O 1
ATOM 731 N N . TYR A 1 91 ? -0.802 10.126 -12.297 1.00 86.19 91 TYR A N 1
ATOM 732 C CA . TYR A 1 91 ? -1.232 11.392 -11.734 1.00 86.19 91 TYR A CA 1
ATOM 733 C C . TYR A 1 91 ? -2.247 12.130 -12.615 1.00 86.19 91 TYR A C 1
ATOM 735 O O . TYR A 1 91 ? -2.919 13.033 -12.136 1.00 86.19 91 TYR A O 1
ATOM 743 N N . LYS A 1 92 ? -2.340 11.813 -13.910 1.00 87.75 92 LYS A N 1
ATOM 744 C CA . LYS A 1 92 ? -3.056 12.643 -14.882 1.00 87.75 92 LYS A CA 1
ATOM 745 C C . LYS A 1 92 ? -4.243 11.911 -15.495 1.00 87.75 92 LYS A C 1
ATOM 747 O O . LYS A 1 92 ? -4.364 11.883 -16.715 1.00 87.75 92 LYS A O 1
ATOM 752 N N . ASP A 1 93 ? -5.100 11.356 -14.643 1.00 89.56 93 ASP A N 1
ATOM 753 C CA . ASP A 1 93 ? -6.413 10.834 -15.034 1.00 89.56 93 ASP A CA 1
ATOM 754 C C . ASP A 1 93 ? -6.365 9.971 -16.310 1.00 89.56 93 ASP A C 1
ATOM 756 O O . ASP A 1 93 ? -6.770 10.378 -17.396 1.00 89.56 93 ASP A O 1
ATOM 760 N N . PHE A 1 94 ? -5.793 8.777 -16.167 1.00 92.69 94 PHE A N 1
ATOM 761 C CA . PHE A 1 94 ? -5.638 7.759 -17.208 1.00 92.69 94 PHE A CA 1
ATOM 762 C C . PHE A 1 94 ? -4.630 8.044 -18.344 1.00 92.69 94 PHE A C 1
ATOM 764 O O . PHE A 1 94 ? -4.399 7.131 -19.139 1.00 92.69 94 PHE A O 1
ATOM 771 N N . GLU A 1 95 ? -3.944 9.200 -18.404 1.00 91.69 95 GLU A N 1
ATOM 772 C CA . GLU A 1 95 ? -2.932 9.489 -19.451 1.00 91.69 95 GLU A CA 1
ATOM 773 C C . GLU A 1 95 ? -1.869 8.378 -19.554 1.00 91.69 95 GLU A C 1
ATOM 775 O O . GLU A 1 95 ? -1.533 7.917 -20.647 1.00 91.69 95 GLU A O 1
ATOM 780 N N . LEU A 1 96 ? -1.324 7.924 -18.422 1.00 94.00 96 LEU A N 1
ATOM 781 C CA . LEU A 1 96 ? -0.299 6.878 -18.409 1.00 94.00 96 LEU A CA 1
ATOM 782 C C . LEU A 1 96 ? -0.909 5.474 -18.475 1.00 94.00 96 LEU A C 1
ATOM 784 O O . LEU A 1 96 ? -0.321 4.560 -19.059 1.00 94.00 96 LEU A O 1
ATOM 788 N N . THR A 1 97 ? -2.092 5.312 -17.891 1.00 95.44 97 THR A N 1
ATOM 789 C CA . THR A 1 97 ? -2.840 4.055 -17.839 1.00 95.44 97 THR A CA 1
ATOM 790 C C . THR A 1 97 ? -3.217 3.578 -19.236 1.00 95.44 97 THR A C 1
ATOM 792 O O . THR A 1 97 ? -2.984 2.413 -19.557 1.00 95.44 97 THR A O 1
ATOM 795 N N . GLU A 1 98 ? -3.736 4.464 -20.088 1.00 95.06 98 GLU A N 1
ATOM 796 C CA . GLU A 1 98 ? -4.127 4.145 -21.468 1.00 95.06 98 GLU A CA 1
ATOM 797 C C . GLU A 1 98 ? -2.933 3.748 -22.339 1.00 95.06 98 GLU A C 1
ATOM 799 O O . GLU A 1 98 ? -3.056 2.898 -23.221 1.00 95.06 98 GLU A O 1
ATOM 804 N N . ILE A 1 99 ? -1.754 4.311 -22.059 1.00 95.50 99 ILE A N 1
ATOM 805 C CA . ILE A 1 99 ? -0.506 3.947 -22.735 1.00 95.50 99 ILE A CA 1
ATOM 806 C C . ILE A 1 99 ? -0.005 2.581 -22.246 1.00 95.50 99 ILE A C 1
ATOM 808 O O . ILE A 1 99 ? 0.431 1.750 -23.044 1.00 95.50 99 ILE A O 1
ATOM 812 N N . ALA A 1 100 ? -0.032 2.344 -20.933 1.00 96.94 100 ALA A N 1
ATOM 813 C CA . ALA A 1 100 ? 0.520 1.138 -20.328 1.00 96.94 100 ALA A CA 1
ATOM 814 C C . ALA A 1 100 ? -0.365 -0.096 -20.562 1.00 96.94 100 ALA A C 1
ATOM 816 O O . ALA A 1 100 ? 0.148 -1.150 -20.937 1.00 96.94 100 ALA A O 1
ATOM 817 N N . TYR A 1 101 ? -1.680 0.025 -20.379 1.00 96.69 101 TYR A N 1
ATOM 818 C CA . TYR A 1 101 ? -2.633 -1.086 -20.447 1.00 96.69 101 TYR A CA 1
ATOM 819 C C . TYR A 1 101 ? -2.453 -2.007 -21.671 1.00 96.69 101 TYR A C 1
ATOM 821 O O . TYR A 1 101 ? -2.268 -3.212 -21.467 1.00 96.69 101 TYR A O 1
ATOM 829 N N . PRO A 1 102 ? -2.443 -1.511 -22.929 1.00 96.56 102 PRO A N 1
ATOM 830 C CA . PRO A 1 102 ? -2.268 -2.375 -24.095 1.00 96.56 102 PRO A CA 1
ATOM 831 C C . PRO A 1 102 ? -0.895 -3.059 -24.113 1.00 96.56 102 PRO A C 1
ATOM 833 O O . PRO A 1 102 ? -0.820 -4.253 -24.396 1.00 96.56 102 PRO A O 1
ATOM 836 N N . LEU A 1 103 ? 0.178 -2.354 -23.727 1.00 96.38 103 LEU A N 1
ATOM 837 C CA . LEU A 1 103 ? 1.538 -2.903 -23.725 1.00 96.38 103 LEU A CA 1
ATOM 838 C C . LEU A 1 103 ? 1.662 -4.127 -22.814 1.00 96.38 103 LEU A C 1
ATOM 840 O O . LEU A 1 103 ? 2.324 -5.097 -23.176 1.00 96.38 103 LEU A O 1
ATOM 844 N N . PHE A 1 104 ? 1.067 -4.089 -21.622 1.00 95.75 104 PHE A N 1
ATOM 845 C CA . PHE A 1 104 ? 1.127 -5.212 -20.681 1.00 95.75 104 PHE A CA 1
ATOM 846 C C . PHE A 1 104 ? 0.126 -6.317 -21.039 1.00 95.75 104 PHE A C 1
ATOM 848 O O . PHE A 1 104 ? 0.466 -7.497 -20.945 1.00 95.75 104 PHE A O 1
ATOM 855 N N . LYS A 1 105 ? -1.065 -5.952 -21.532 1.00 93.12 105 LYS A N 1
ATOM 856 C CA . LYS A 1 105 ? -2.087 -6.912 -21.971 1.00 93.12 105 LYS A CA 1
ATOM 857 C C . LYS A 1 105 ? -1.621 -7.771 -23.148 1.00 93.12 105 LYS A C 1
ATOM 859 O O . LYS A 1 105 ? -1.852 -8.974 -23.146 1.00 93.12 105 LYS A O 1
ATOM 864 N N . GLU A 1 106 ? -0.912 -7.192 -24.118 1.00 93.38 106 GLU A N 1
ATOM 865 C CA . GLU A 1 106 ? -0.316 -7.930 -25.247 1.00 93.38 106 GLU A CA 1
ATOM 866 C C . GLU A 1 106 ? 0.718 -8.987 -24.818 1.00 93.38 106 GLU A C 1
ATOM 868 O O . GLU A 1 106 ? 1.034 -9.894 -25.588 1.00 93.38 106 GLU A O 1
ATOM 873 N N . LYS A 1 107 ? 1.265 -8.877 -23.601 1.00 91.50 107 LYS A N 1
ATOM 874 C CA . LYS A 1 107 ? 2.233 -9.823 -23.022 1.00 91.50 107 LYS A CA 1
ATOM 875 C C . LYS A 1 107 ? 1.615 -10.793 -22.019 1.00 91.50 107 LYS A C 1
ATOM 877 O O . LYS A 1 107 ? 2.366 -11.473 -21.321 1.00 91.50 107 LYS A O 1
ATOM 882 N N . ASP A 1 108 ? 0.284 -10.838 -21.956 1.00 90.25 108 ASP A N 1
ATOM 883 C CA . ASP A 1 108 ? -0.494 -11.663 -21.026 1.00 90.25 108 ASP A CA 1
ATOM 884 C C . ASP A 1 108 ? -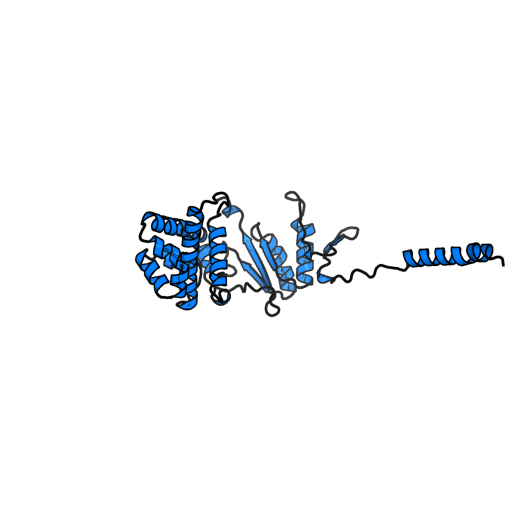0.150 -11.399 -19.545 1.00 90.25 108 ASP A C 1
ATOM 886 O O . ASP A 1 108 ? -0.189 -12.281 -18.690 1.00 90.25 108 ASP A O 1
ATOM 890 N N . ILE A 1 109 ? 0.226 -10.154 -19.228 1.00 91.44 109 ILE A N 1
ATOM 891 C CA . ILE A 1 109 ? 0.478 -9.710 -17.854 1.00 91.44 109 ILE A CA 1
ATOM 892 C C . ILE A 1 109 ? -0.819 -9.121 -17.308 1.00 91.44 109 ILE A C 1
ATOM 894 O O . ILE A 1 109 ? -1.439 -8.263 -17.944 1.00 91.44 109 ILE A O 1
ATOM 898 N N . LYS A 1 110 ? -1.224 -9.540 -16.105 1.00 94.69 110 LYS A N 1
ATOM 899 C CA . LYS A 1 110 ? -2.424 -8.995 -15.461 1.00 94.69 110 LYS A CA 1
ATOM 900 C C . LYS A 1 110 ? -2.232 -7.513 -15.157 1.00 94.69 110 LYS A C 1
ATOM 902 O O . LYS A 1 110 ? -1.223 -7.119 -14.577 1.00 94.69 110 LYS A O 1
ATOM 907 N N . PHE A 1 111 ? -3.221 -6.708 -15.523 1.00 96.56 111 PHE A N 1
ATOM 908 C CA . PHE A 1 111 ? -3.202 -5.263 -15.332 1.00 96.56 111 PHE A CA 1
ATOM 909 C C . PHE A 1 111 ? -4.447 -4.837 -14.555 1.00 96.56 111 PHE A C 1
ATOM 911 O O . PHE A 1 111 ? -5.569 -4.975 -15.047 1.00 96.56 111 PHE A O 1
ATOM 918 N N . TYR A 1 112 ? -4.241 -4.337 -13.341 1.00 96.88 112 TYR A N 1
ATOM 919 C CA . TYR A 1 112 ? -5.298 -3.855 -12.460 1.00 96.88 112 TYR A CA 1
ATOM 920 C C . TYR A 1 112 ? -5.285 -2.335 -12.431 1.00 96.88 112 TYR A C 1
ATOM 922 O O . TYR A 1 112 ? -4.246 -1.733 -12.183 1.00 96.88 112 TYR A O 1
ATOM 930 N N . THR A 1 113 ? -6.442 -1.720 -12.635 1.00 96.38 113 THR A N 1
ATOM 931 C CA . THR A 1 113 ? -6.600 -0.268 -12.534 1.00 96.38 113 THR A CA 1
ATOM 932 C C . THR A 1 113 ? -7.395 0.058 -11.279 1.00 96.38 113 THR A C 1
ATOM 934 O O . THR A 1 113 ? -8.551 -0.343 -11.157 1.00 96.38 113 THR A O 1
ATOM 937 N N . ILE A 1 114 ? -6.775 0.767 -10.344 1.00 95.44 114 ILE A N 1
ATOM 938 C CA . ILE A 1 114 ? -7.414 1.283 -9.136 1.00 95.44 114 ILE A CA 1
ATOM 939 C C . ILE A 1 114 ? -7.626 2.774 -9.367 1.00 95.44 114 ILE A C 1
ATOM 941 O O . ILE A 1 114 ? -6.668 3.541 -9.421 1.00 95.44 114 ILE A O 1
ATOM 945 N N . ALA A 1 115 ? -8.882 3.165 -9.526 1.00 92.75 115 ALA A N 1
ATOM 946 C CA . ALA A 1 115 ? -9.306 4.548 -9.674 1.00 92.75 115 ALA A CA 1
ATOM 947 C C . ALA A 1 115 ? -10.494 4.792 -8.741 1.00 92.75 115 ALA A C 1
ATOM 949 O O . ALA A 1 115 ? -11.234 3.859 -8.414 1.00 92.75 115 ALA A O 1
ATOM 950 N N . PHE A 1 116 ? -10.661 6.037 -8.302 1.00 86.12 116 PHE A N 1
ATOM 951 C CA . PHE A 1 116 ? -11.678 6.391 -7.312 1.00 86.12 116 PHE A CA 1
ATOM 952 C C . PHE A 1 116 ? -12.917 7.044 -7.936 1.00 86.12 116 PHE A C 1
ATOM 954 O O . PHE A 1 116 ? -14.004 6.905 -7.387 1.00 86.12 116 PHE A O 1
ATOM 961 N N . ASP A 1 117 ? -12.797 7.659 -9.115 1.00 84.38 117 ASP A N 1
ATOM 962 C CA . ASP A 1 117 ? -13.944 8.239 -9.824 1.00 84.38 117 ASP A CA 1
ATOM 963 C C . ASP A 1 117 ? -14.753 7.181 -10.576 1.00 84.38 117 ASP A C 1
ATOM 965 O O . ASP A 1 117 ? -15.968 7.064 -10.395 1.00 84.38 117 ASP A O 1
ATOM 969 N N . GLN A 1 118 ? -14.063 6.373 -11.387 1.00 87.81 118 GLN A N 1
ATOM 970 C CA . GLN A 1 118 ? -14.625 5.235 -12.103 1.00 87.81 118 GLN A CA 1
ATOM 971 C C . GLN A 1 118 ? -14.048 3.938 -11.536 1.00 87.81 118 GLN A C 1
ATOM 973 O O . GLN A 1 118 ? -12.875 3.620 -11.724 1.00 87.81 118 GLN A O 1
ATOM 978 N N . ILE A 1 119 ? -14.883 3.166 -10.842 1.00 90.62 119 ILE A N 1
ATOM 979 C CA . ILE A 1 119 ? -14.438 1.931 -10.194 1.00 90.62 119 ILE A CA 1
ATOM 980 C C . ILE A 1 119 ? -14.235 0.836 -11.244 1.00 90.62 119 ILE A C 1
ATOM 982 O O . ILE A 1 119 ? -15.197 0.278 -11.771 1.00 90.62 119 ILE A O 1
ATOM 986 N N . HIS A 1 120 ? -12.971 0.527 -11.534 1.00 93.50 120 HIS A N 1
ATOM 987 C CA . HIS A 1 120 ? -12.580 -0.610 -12.373 1.00 93.50 120 HIS A CA 1
ATOM 988 C C . HIS A 1 120 ? -12.336 -1.871 -11.542 1.00 93.50 120 HIS A C 1
ATOM 990 O O . HIS A 1 120 ? -12.837 -2.938 -11.885 1.00 93.50 120 HIS A O 1
ATOM 996 N N . TYR A 1 121 ? -11.578 -1.730 -10.453 1.00 95.75 121 TYR A N 1
ATOM 997 C CA . TYR A 1 121 ? -11.326 -2.777 -9.471 1.00 95.75 121 TYR A CA 1
ATOM 998 C C . TYR A 1 121 ? -11.395 -2.201 -8.062 1.00 95.75 121 TYR A C 1
ATOM 1000 O O . TYR A 1 121 ? -10.930 -1.088 -7.809 1.00 95.75 121 TYR A O 1
ATOM 1008 N N . CYS A 1 122 ? -11.923 -2.996 -7.140 1.00 96.25 122 CYS A N 1
ATOM 1009 C CA . CYS A 1 122 ? -11.897 -2.703 -5.718 1.00 96.25 122 CYS A CA 1
ATOM 1010 C C . CYS A 1 122 ? -10.644 -3.296 -5.057 1.00 96.25 122 CYS A C 1
ATOM 1012 O O . CYS A 1 122 ? -10.187 -4.393 -5.395 1.00 96.25 122 CYS A O 1
ATOM 1014 N N . VAL A 1 123 ? -10.108 -2.597 -4.062 1.00 96.00 123 VAL A N 1
ATOM 1015 C CA . VAL A 1 123 ? -8.930 -3.014 -3.302 1.00 96.00 123 VAL A CA 1
ATOM 1016 C C . VAL A 1 123 ? -9.205 -2.943 -1.807 1.00 96.00 123 VAL A C 1
ATOM 1018 O O . VAL A 1 123 ? -9.723 -1.954 -1.307 1.00 96.00 123 VAL A O 1
ATOM 1021 N N . ASN A 1 124 ? -8.805 -3.967 -1.056 1.00 96.06 124 ASN A N 1
ATOM 1022 C CA . ASN A 1 124 ? -8.919 -3.954 0.396 1.00 96.06 124 ASN A CA 1
ATOM 1023 C C . ASN A 1 124 ? -7.532 -4.103 1.035 1.00 96.06 124 ASN A C 1
ATOM 1025 O O . ASN A 1 124 ? -7.028 -5.224 1.129 1.00 96.06 124 ASN A O 1
ATOM 1029 N N . PRO A 1 125 ? -6.909 -3.009 1.507 1.00 93.50 125 PRO A N 1
ATOM 1030 C CA . PRO A 1 125 ? -5.574 -3.076 2.095 1.00 93.50 125 PRO A CA 1
ATOM 1031 C C . PRO A 1 125 ? -5.557 -3.793 3.451 1.00 93.50 125 PRO A C 1
ATOM 1033 O O . PRO A 1 125 ? -4.517 -4.311 3.842 1.00 93.50 125 PRO A O 1
ATOM 1036 N N . ILE A 1 126 ? -6.696 -3.871 4.152 1.00 96.44 126 ILE A N 1
ATOM 1037 C CA . ILE A 1 126 ? -6.800 -4.514 5.471 1.00 96.44 126 ILE A CA 1
ATOM 1038 C C . ILE A 1 126 ? -7.369 -5.939 5.401 1.00 96.44 126 ILE A C 1
ATOM 1040 O O . ILE A 1 126 ? -7.795 -6.480 6.418 1.00 96.44 126 ILE A O 1
ATOM 1044 N N . THR A 1 127 ? -7.421 -6.556 4.215 1.00 96.38 127 THR A N 1
ATOM 1045 C CA . THR A 1 127 ? -7.934 -7.929 4.068 1.00 96.38 127 THR A CA 1
ATOM 1046 C C . THR A 1 127 ? -7.161 -8.901 4.979 1.00 96.38 127 THR A C 1
ATOM 1048 O O . THR A 1 127 ? -5.934 -8.790 5.098 1.00 96.38 127 THR A O 1
ATOM 1051 N N . PRO A 1 128 ? -7.822 -9.893 5.612 1.00 96.12 128 PRO A N 1
ATOM 1052 C CA . PRO A 1 128 ? -7.175 -10.768 6.591 1.00 96.12 128 PRO A CA 1
ATOM 1053 C C . PRO A 1 128 ? -5.917 -11.486 6.084 1.00 96.12 128 PRO A C 1
ATOM 1055 O O . PRO A 1 128 ? -5.013 -11.759 6.873 1.00 96.12 128 PRO A O 1
ATOM 1058 N N . ARG A 1 129 ? -5.822 -11.759 4.773 1.00 93.56 129 ARG A N 1
ATOM 1059 C CA . ARG A 1 129 ? -4.659 -12.426 4.160 1.00 93.56 129 ARG A CA 1
ATOM 1060 C C . ARG A 1 129 ? -3.359 -11.617 4.230 1.00 93.56 129 ARG A C 1
ATOM 1062 O O . ARG A 1 129 ? -2.294 -12.220 4.176 1.00 93.56 129 ARG A O 1
ATOM 1069 N N . TYR A 1 130 ? -3.429 -10.289 4.354 1.00 93.06 130 TYR A N 1
ATOM 1070 C CA . TYR A 1 130 ? -2.245 -9.430 4.510 1.00 93.06 130 TYR A CA 1
ATOM 1071 C C . TYR A 1 130 ? -1.882 -9.180 5.977 1.00 93.06 130 TYR A C 1
ATOM 1073 O O . TYR A 1 130 ? -0.898 -8.508 6.259 1.00 93.06 130 TYR A O 1
ATOM 1081 N N . LEU A 1 131 ? -2.661 -9.724 6.916 1.00 96.00 131 LEU A N 1
ATOM 1082 C CA . LEU A 1 131 ? -2.535 -9.460 8.345 1.00 96.00 131 LEU A CA 1
ATOM 1083 C C . LEU A 1 131 ? -2.244 -10.752 9.124 1.00 96.00 131 LEU A C 1
ATOM 1085 O O . LEU A 1 131 ? -3.048 -11.120 9.980 1.00 96.00 131 LEU A O 1
ATOM 1089 N N . PRO A 1 132 ? -1.151 -11.491 8.854 1.00 95.00 132 PRO A N 1
ATOM 1090 C CA . PRO A 1 132 ? -0.909 -12.791 9.483 1.00 95.00 132 PRO A CA 1
ATOM 1091 C C . PRO A 1 132 ? -0.807 -12.699 11.012 1.00 95.00 132 PRO A C 1
ATOM 1093 O O . PRO A 1 132 ? -1.419 -13.506 11.714 1.00 95.00 132 PRO A O 1
ATOM 1096 N N . ASN A 1 133 ? -0.128 -11.674 11.529 1.00 96.69 133 ASN A N 1
ATOM 1097 C CA . ASN A 1 133 ? 0.178 -11.504 12.948 1.00 96.69 133 ASN A CA 1
ATOM 1098 C C . ASN A 1 133 ? -0.062 -10.058 13.425 1.00 96.69 133 ASN A C 1
ATOM 1100 O O . ASN A 1 133 ? -0.505 -9.192 12.666 1.00 96.69 133 ASN A O 1
ATOM 1104 N N . GLU A 1 134 ? 0.161 -9.828 14.715 1.00 96.69 134 GLU A N 1
ATOM 1105 C CA . GLU A 1 134 ? -0.025 -8.550 15.398 1.00 96.69 134 GLU A CA 1
ATOM 1106 C C . GLU A 1 134 ? 0.881 -7.454 14.828 1.00 96.69 134 GLU A C 1
ATOM 1108 O O . GLU A 1 134 ? 0.436 -6.319 14.664 1.00 96.69 134 GLU A O 1
ATOM 1113 N N . GLU A 1 135 ? 2.121 -7.799 14.477 1.00 96.62 135 GLU A N 1
ATOM 1114 C CA . GLU A 1 135 ? 3.096 -6.874 13.891 1.00 96.62 135 GLU A CA 1
ATOM 1115 C C . GLU A 1 135 ? 2.587 -6.302 12.566 1.00 96.62 135 GLU A C 1
ATOM 1117 O O . GLU A 1 135 ? 2.618 -5.088 12.380 1.00 96.62 135 GLU A O 1
ATOM 1122 N N . SER A 1 136 ? 2.009 -7.142 11.698 1.00 96.44 136 SER A N 1
ATOM 1123 C CA . SER A 1 136 ? 1.418 -6.696 10.429 1.00 96.44 136 SER A CA 1
ATOM 1124 C C . SER A 1 136 ? 0.254 -5.722 10.632 1.00 96.44 136 SER A C 1
ATOM 1126 O O . SER A 1 136 ? 0.098 -4.774 9.867 1.00 96.44 136 SER A O 1
ATOM 1128 N N . VAL A 1 137 ? -0.571 -5.927 11.668 1.00 97.50 137 VAL A N 1
ATOM 1129 C CA . VAL A 1 137 ? -1.674 -5.001 11.986 1.00 97.50 137 VAL A CA 1
ATOM 1130 C C . VAL A 1 137 ? -1.145 -3.683 12.535 1.00 97.50 137 VAL A C 1
ATOM 1132 O O . VAL A 1 137 ? -1.658 -2.633 12.151 1.00 97.50 137 VAL A O 1
ATOM 1135 N N . ASN A 1 138 ? -0.128 -3.718 13.395 1.00 94.88 138 ASN A N 1
ATOM 1136 C CA . ASN A 1 138 ? 0.489 -2.514 13.948 1.00 94.88 138 ASN A CA 1
ATOM 1137 C C . ASN A 1 138 ? 1.163 -1.679 12.850 1.00 94.88 138 ASN A C 1
ATOM 1139 O O . ASN A 1 138 ? 0.910 -0.480 12.763 1.00 94.88 138 ASN A O 1
ATOM 1143 N N . GLU A 1 139 ? 1.955 -2.310 11.979 1.00 94.38 139 GLU A N 1
ATOM 1144 C CA . GLU A 1 139 ? 2.616 -1.638 10.854 1.00 94.38 139 GLU A CA 1
ATOM 1145 C C . GLU A 1 139 ? 1.591 -1.008 9.905 1.00 94.38 139 GLU A C 1
ATOM 1147 O O . GLU A 1 139 ? 1.687 0.178 9.590 1.00 94.38 139 GLU A O 1
ATOM 1152 N N . LEU A 1 140 ? 0.555 -1.759 9.515 1.00 94.94 140 LEU A N 1
ATOM 1153 C CA . LEU A 1 140 ? -0.476 -1.236 8.622 1.00 94.94 140 LEU A CA 1
ATOM 1154 C C . LEU A 1 140 ? -1.270 -0.093 9.264 1.00 94.94 140 LEU A C 1
ATOM 1156 O O . LEU A 1 140 ? -1.564 0.897 8.600 1.00 94.94 140 LEU A O 1
ATOM 1160 N N . SER A 1 141 ? -1.614 -0.216 10.548 1.00 94.38 141 SER A N 1
ATOM 1161 C CA . SER A 1 141 ? -2.363 0.816 11.278 1.00 94.38 141 SER A CA 1
ATOM 1162 C C . SER A 1 141 ? -1.558 2.106 11.376 1.00 94.38 141 SER A C 1
ATOM 1164 O O . SER A 1 141 ? -2.097 3.176 11.105 1.00 94.38 141 SER A O 1
ATOM 1166 N N . LYS A 1 142 ? -0.258 2.003 11.673 1.00 91.62 142 LYS A N 1
ATOM 1167 C CA . LYS A 1 142 ? 0.665 3.137 11.673 1.00 91.62 142 LYS A CA 1
ATOM 1168 C C . LYS A 1 142 ? 0.717 3.818 10.305 1.00 91.62 142 LYS A C 1
ATOM 1170 O O . LYS A 1 142 ? 0.451 5.011 10.214 1.00 91.62 142 LYS A O 1
ATOM 1175 N N . VAL A 1 143 ? 0.958 3.055 9.234 1.00 91.88 143 VAL A N 1
ATOM 1176 C CA . VAL A 1 143 ? 1.019 3.593 7.863 1.00 91.88 143 VAL A CA 1
ATOM 1177 C C . VAL A 1 143 ? -0.298 4.273 7.472 1.00 91.88 143 VAL A C 1
ATOM 1179 O O . VAL A 1 143 ? -0.278 5.358 6.894 1.00 91.88 143 VAL A O 1
ATOM 1182 N N . LEU A 1 144 ? -1.452 3.680 7.793 1.00 91.94 144 LEU A N 1
ATOM 1183 C CA . LEU A 1 144 ? -2.755 4.288 7.505 1.00 91.94 144 LEU A CA 1
ATOM 1184 C C . LEU A 1 144 ? -2.940 5.607 8.259 1.00 91.94 144 LEU A C 1
ATOM 1186 O O . LEU A 1 144 ? -3.357 6.597 7.664 1.00 91.94 144 LEU A O 1
ATOM 1190 N N . ILE A 1 145 ? -2.620 5.639 9.550 1.00 89.69 145 ILE A N 1
ATOM 1191 C CA . ILE A 1 145 ? -2.743 6.840 10.377 1.00 89.69 145 ILE A CA 1
ATOM 1192 C C . ILE A 1 145 ? -1.806 7.952 9.899 1.00 89.69 145 ILE A C 1
ATOM 1194 O O . ILE A 1 145 ? -2.259 9.084 9.739 1.00 89.69 145 ILE A O 1
ATOM 1198 N N . GLU A 1 146 ? -0.543 7.639 9.610 1.00 87.00 146 GLU A N 1
ATOM 1199 C CA . GLU A 1 146 ? 0.444 8.605 9.112 1.00 87.00 146 GLU A CA 1
ATOM 1200 C C . GLU A 1 146 ? 0.004 9.231 7.781 1.00 87.00 146 GLU A C 1
ATOM 1202 O O . GLU A 1 146 ? 0.017 10.457 7.644 1.00 87.00 146 GLU A O 1
ATOM 1207 N N . ASN A 1 147 ? -0.469 8.413 6.834 1.00 86.88 147 ASN A N 1
ATOM 1208 C CA . ASN A 1 147 ? -0.934 8.898 5.530 1.00 86.88 147 ASN A CA 1
ATOM 1209 C C . ASN A 1 147 ? -2.258 9.673 5.616 1.00 86.88 147 ASN A C 1
ATOM 1211 O O . ASN A 1 147 ? -2.469 10.612 4.853 1.00 86.88 147 ASN A O 1
ATOM 1215 N N . LEU A 1 148 ? -3.162 9.310 6.531 1.00 86.19 148 LEU A N 1
ATOM 1216 C CA . LEU A 1 148 ? -4.451 9.994 6.673 1.00 86.19 148 LEU A CA 1
ATOM 1217 C C . LEU A 1 148 ? -4.349 11.288 7.481 1.00 86.19 148 LEU A C 1
ATOM 1219 O O . LEU A 1 148 ? -5.101 12.228 7.229 1.00 86.19 148 LEU A O 1
ATOM 1223 N N . LEU A 1 149 ? -3.459 11.362 8.466 1.00 78.56 149 LEU A N 1
ATOM 1224 C CA . LEU A 1 149 ? -3.345 12.537 9.327 1.00 78.56 149 LEU A CA 1
ATOM 1225 C C . LEU A 1 149 ? -2.312 13.551 8.850 1.00 78.56 149 LEU A C 1
ATOM 1227 O O . LEU A 1 149 ? -2.319 14.652 9.393 1.00 78.56 149 LEU A O 1
ATOM 1231 N N . GLU A 1 150 ? -1.497 13.225 7.836 1.00 66.94 150 GLU A N 1
ATOM 1232 C CA . GLU A 1 150 ? -0.404 14.089 7.359 1.00 66.94 150 GLU A CA 1
ATOM 1233 C C . GLU A 1 150 ? 0.388 14.632 8.554 1.00 66.94 150 GLU A C 1
ATOM 1235 O O . GLU A 1 150 ? 0.510 15.843 8.749 1.00 66.94 150 GLU A O 1
ATOM 1240 N N . PHE A 1 151 ? 0.830 13.730 9.439 1.00 57.16 151 PHE A N 1
ATOM 1241 C CA . PHE A 1 151 ? 1.547 14.137 10.640 1.00 57.16 151 PHE A CA 1
ATOM 1242 C C . PHE A 1 151 ? 2.793 14.930 10.237 1.00 57.16 151 PHE A C 1
ATOM 1244 O O . PHE A 1 151 ? 3.798 14.374 9.806 1.00 57.16 151 PHE A O 1
ATOM 1251 N N . ASN A 1 152 ? 2.728 16.251 10.403 1.00 47.81 152 ASN A N 1
ATOM 1252 C CA . ASN A 1 152 ? 3.904 17.098 10.345 1.00 47.81 152 ASN A CA 1
ATOM 1253 C C . ASN A 1 152 ? 4.824 16.655 11.490 1.00 47.81 152 ASN A C 1
ATOM 1255 O O . ASN A 1 152 ? 4.478 16.821 12.663 1.00 47.81 152 ASN A O 1
ATOM 1259 N N . GLU A 1 153 ? 5.994 16.103 11.157 1.00 47.12 153 GLU A N 1
ATOM 1260 C CA . GLU A 1 153 ? 7.031 15.601 12.082 1.00 47.12 153 GLU A CA 1
ATOM 1261 C C . GLU A 1 153 ? 7.540 16.646 13.108 1.00 47.12 153 GLU A C 1
ATOM 1263 O O . GLU A 1 153 ? 8.427 16.376 13.914 1.00 47.12 153 GLU A O 1
ATOM 1268 N N . SER A 1 154 ? 6.990 17.859 13.130 1.00 42.38 154 SER A N 1
ATOM 1269 C CA . SER A 1 154 ? 7.507 19.013 13.861 1.00 42.38 154 SER A CA 1
ATOM 1270 C C . SER A 1 154 ? 7.108 19.099 15.343 1.00 42.38 154 SER A C 1
ATOM 1272 O O . SER A 1 154 ? 7.307 20.149 15.950 1.00 42.38 154 SER A O 1
ATOM 1274 N N . SER A 1 155 ? 6.542 18.056 15.964 1.00 46.12 155 SER A N 1
ATOM 1275 C CA . SER A 1 155 ? 6.167 18.113 17.392 1.00 46.12 155 SER A CA 1
ATOM 1276 C C . SER A 1 155 ? 6.525 16.852 18.186 1.00 46.12 155 SER A C 1
ATOM 1278 O O . SER A 1 155 ? 5.676 16.081 18.626 1.00 46.12 155 SER A O 1
ATOM 1280 N N . THR A 1 156 ? 7.822 16.690 18.440 1.00 49.69 156 THR A N 1
ATOM 1281 C CA . THR A 1 156 ? 8.459 15.688 19.317 1.00 49.69 156 THR A CA 1
ATOM 1282 C C . THR A 1 156 ? 8.193 15.918 20.817 1.00 49.69 156 THR A C 1
ATOM 1284 O O . THR A 1 156 ? 9.097 15.851 21.645 1.00 49.69 156 THR A O 1
ATOM 1287 N N . ASN A 1 157 ? 6.938 16.162 21.205 1.00 60.44 157 ASN A N 1
ATOM 1288 C CA . ASN A 1 157 ? 6.534 16.173 22.614 1.00 60.44 157 ASN A CA 1
ATOM 1289 C C . ASN A 1 157 ? 6.051 14.775 23.037 1.00 60.44 157 ASN A C 1
ATOM 1291 O O . ASN A 1 157 ? 5.327 14.100 22.305 1.00 60.44 157 ASN A O 1
ATOM 1295 N N . SER A 1 158 ? 6.417 14.335 24.245 1.00 60.00 158 SER A N 1
ATOM 1296 C CA . SER A 1 158 ? 6.040 13.019 24.800 1.00 60.00 158 SER A CA 1
ATOM 1297 C C . SER A 1 158 ? 4.522 12.799 24.878 1.00 60.00 158 SER A C 1
ATOM 1299 O O . SER A 1 158 ? 4.047 11.673 24.734 1.00 60.00 158 SER A O 1
ATOM 1301 N N . THR A 1 159 ? 3.753 13.877 25.039 1.00 59.88 159 THR A N 1
ATOM 1302 C CA . THR A 1 159 ? 2.285 13.875 25.014 1.00 59.88 159 THR A CA 1
ATOM 1303 C C . THR A 1 159 ? 1.713 13.608 23.621 1.00 59.88 159 THR A C 1
ATOM 1305 O O . THR A 1 159 ? 0.702 12.917 23.513 1.00 59.88 159 THR A O 1
ATOM 1308 N N . THR A 1 160 ? 2.364 14.091 22.558 1.00 66.88 160 THR A N 1
ATOM 1309 C CA . THR A 1 160 ? 1.976 13.823 21.163 1.00 66.88 160 THR A CA 1
ATOM 1310 C C . THR A 1 160 ? 2.195 12.355 20.810 1.00 66.88 160 THR A C 1
ATOM 1312 O O . THR A 1 160 ? 1.355 11.751 20.150 1.00 66.88 160 THR A O 1
ATOM 1315 N N . LYS A 1 161 ? 3.281 11.754 21.313 1.00 69.88 161 LYS A N 1
ATOM 1316 C CA . LYS A 1 161 ? 3.587 10.336 21.086 1.00 69.88 161 LYS A CA 1
ATOM 1317 C C . LYS A 1 161 ? 2.543 9.412 21.717 1.00 69.88 161 LYS A C 1
ATOM 1319 O O . LYS A 1 161 ? 1.961 8.604 21.010 1.00 69.88 161 LYS A O 1
ATOM 1324 N N . PHE A 1 162 ? 2.219 9.611 22.999 1.00 67.94 162 PHE A N 1
ATOM 1325 C CA . PHE A 1 162 ? 1.160 8.838 23.666 1.00 67.94 162 PHE A CA 1
ATOM 1326 C C . PHE A 1 162 ? -0.201 8.986 22.966 1.00 67.94 162 PHE A C 1
ATOM 1328 O O . PHE A 1 162 ? -0.989 8.046 22.896 1.00 67.94 162 PHE A O 1
ATOM 1335 N N . PHE A 1 163 ? -0.484 10.177 22.434 1.00 78.19 163 PHE A N 1
ATOM 1336 C CA . PHE A 1 163 ? -1.704 10.427 21.679 1.00 78.19 163 PHE A CA 1
ATOM 1337 C C . PHE A 1 163 ? -1.734 9.677 20.337 1.00 78.19 163 PHE A C 1
ATOM 1339 O O . PHE A 1 163 ? -2.766 9.091 20.006 1.00 78.19 163 PHE A O 1
ATOM 1346 N N . SER A 1 164 ? -0.615 9.649 19.602 1.00 82.00 164 SER A N 1
ATOM 1347 C CA . SER A 1 164 ? -0.466 8.832 18.386 1.00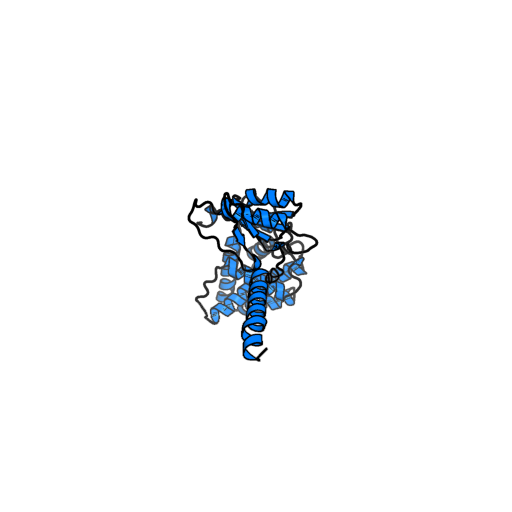 82.00 164 SER A CA 1
ATOM 1348 C C . SER A 1 164 ? -0.657 7.352 18.701 1.00 82.00 164 SER A C 1
ATOM 1350 O O . SER A 1 164 ? -1.487 6.698 18.075 1.00 82.00 164 SER A O 1
ATOM 1352 N N . ASP A 1 165 ? -0.010 6.863 19.764 1.00 85.88 165 ASP A N 1
ATOM 1353 C CA . ASP A 1 165 ? -0.104 5.467 20.202 1.00 85.88 165 ASP A CA 1
ATOM 1354 C C . ASP A 1 165 ? -1.558 5.069 20.532 1.00 85.88 165 ASP A C 1
ATOM 1356 O O . ASP A 1 165 ? -1.994 3.959 20.226 1.00 85.88 165 ASP A O 1
ATOM 1360 N N . ALA A 1 166 ? -2.352 5.970 21.124 1.00 92.19 166 ALA A N 1
ATOM 1361 C CA . ALA A 1 166 ? -3.764 5.713 21.416 1.00 92.19 166 ALA A CA 1
ATOM 1362 C C . ALA A 1 166 ? -4.649 5.678 20.154 1.00 92.19 166 ALA A C 1
ATOM 1364 O O . ALA A 1 166 ? -5.574 4.866 20.075 1.00 92.19 166 ALA A O 1
ATOM 1365 N N . VAL A 1 167 ? -4.371 6.539 19.171 1.00 93.19 167 VAL A N 1
ATOM 1366 C CA . VAL A 1 167 ? -5.057 6.575 17.866 1.00 93.19 167 VAL A CA 1
ATOM 1367 C C . VAL A 1 167 ? -4.737 5.316 17.056 1.00 93.19 167 VAL A C 1
ATOM 1369 O O . VAL A 1 167 ? -5.653 4.615 16.615 1.00 93.19 167 VAL A O 1
ATOM 1372 N N . GLU A 1 168 ? -3.450 4.998 16.919 1.00 93.62 168 GLU A N 1
ATOM 1373 C CA . GLU A 1 168 ? -2.946 3.807 16.232 1.00 93.62 168 GLU A CA 1
ATOM 1374 C C . GLU A 1 168 ? -3.444 2.528 16.909 1.00 93.62 168 GLU A C 1
ATOM 1376 O O . GLU A 1 168 ? -3.979 1.641 16.244 1.00 93.62 168 GLU A O 1
ATOM 1381 N N . GLY A 1 169 ? -3.355 2.456 18.240 1.00 95.56 169 GLY A N 1
ATOM 1382 C CA . GLY A 1 169 ? -3.779 1.299 19.023 1.00 95.56 169 GLY A CA 1
ATOM 1383 C C . GLY A 1 169 ? -5.281 1.025 18.939 1.00 95.56 169 GLY A C 1
ATOM 1384 O O . GLY A 1 169 ? -5.692 -0.132 18.828 1.00 95.56 169 GLY A O 1
ATOM 1385 N N . LEU A 1 170 ? -6.125 2.067 18.936 1.00 96.88 170 LEU A N 1
ATOM 1386 C CA . LEU A 1 170 ? -7.567 1.895 18.736 1.00 96.88 170 LEU A CA 1
ATOM 1387 C C . LEU A 1 170 ? -7.879 1.393 17.318 1.00 96.88 170 LEU A C 1
ATOM 1389 O O . LEU A 1 170 ? -8.656 0.446 17.173 1.00 96.88 170 LEU A O 1
ATOM 1393 N N . MET A 1 171 ? -7.253 1.968 16.283 1.00 96.62 171 MET A N 1
ATOM 1394 C CA . MET A 1 171 ? -7.403 1.485 14.905 1.00 96.62 171 MET A CA 1
ATOM 1395 C C . MET A 1 171 ? -6.952 0.024 14.772 1.00 96.62 171 MET A C 1
ATOM 1397 O O . MET A 1 171 ? -7.721 -0.807 14.284 1.00 96.62 171 MET A O 1
ATOM 1401 N N . GLY A 1 172 ? -5.758 -0.309 15.267 1.00 97.69 172 GLY A N 1
ATOM 1402 C CA . GLY A 1 172 ? -5.204 -1.662 15.235 1.00 97.69 172 GLY A CA 1
ATOM 1403 C C . GLY A 1 172 ? -6.072 -2.666 15.987 1.00 97.69 172 GLY A C 1
ATOM 1404 O O . GLY A 1 172 ? -6.396 -3.730 15.457 1.00 97.69 172 GLY A O 1
ATOM 1405 N N . GLY A 1 173 ? -6.565 -2.298 17.173 1.00 98.06 173 GLY A N 1
ATOM 1406 C CA . GLY A 1 173 ? -7.505 -3.115 17.935 1.00 98.06 173 GLY A CA 1
ATOM 1407 C C . GLY A 1 173 ? -8.789 -3.407 17.154 1.00 98.06 173 GLY A C 1
ATOM 1408 O O . GLY A 1 173 ? -9.231 -4.560 17.100 1.00 98.06 173 GLY A O 1
ATOM 1409 N N . MET A 1 174 ? -9.376 -2.402 16.501 1.00 98.31 174 MET A N 1
ATOM 1410 C CA . MET A 1 174 ? -10.574 -2.584 15.678 1.00 98.31 174 MET A CA 1
ATOM 1411 C C . MET A 1 174 ? -10.309 -3.449 14.434 1.00 98.31 174 MET A C 1
ATOM 1413 O O . MET A 1 174 ? -11.101 -4.351 14.149 1.00 98.31 174 MET A O 1
ATOM 1417 N N . ILE A 1 175 ? -9.187 -3.237 13.735 1.00 98.31 175 ILE A N 1
ATOM 1418 C CA . ILE A 1 175 ? -8.771 -4.056 12.584 1.00 98.31 175 ILE A CA 1
ATOM 1419 C C . ILE A 1 175 ? -8.577 -5.511 13.016 1.00 98.31 175 ILE A C 1
ATOM 1421 O O . ILE A 1 175 ? -9.129 -6.413 12.385 1.00 98.31 175 ILE A O 1
ATOM 1425 N N . TRP A 1 176 ? -7.879 -5.760 14.129 1.00 98.50 176 TRP A N 1
ATOM 1426 C CA . TRP A 1 176 ? -7.686 -7.109 14.661 1.00 98.50 176 TRP A CA 1
ATOM 1427 C C . TRP A 1 176 ? -9.011 -7.785 15.017 1.00 98.50 176 TRP A C 1
ATOM 1429 O O . TRP A 1 176 ? -9.220 -8.971 14.732 1.00 98.50 176 TRP A O 1
ATOM 1439 N N . LYS A 1 177 ? -9.940 -7.034 15.622 1.00 98.12 177 LYS A N 1
ATOM 1440 C CA . LYS A 1 177 ? -11.263 -7.554 15.973 1.00 98.12 177 LYS A CA 1
ATOM 1441 C C . LYS A 1 177 ? -12.052 -7.955 14.729 1.00 98.12 177 LYS A C 1
ATOM 1443 O O . LYS A 1 177 ? -12.643 -9.036 14.720 1.00 98.12 177 LYS A O 1
ATOM 1448 N N . LEU A 1 178 ? -12.027 -7.130 13.682 1.00 98.06 178 LEU A N 1
ATOM 1449 C CA . LEU A 1 178 ? -12.633 -7.463 12.396 1.00 98.06 178 LEU A CA 1
ATOM 1450 C C . LEU A 1 178 ? -11.964 -8.681 11.762 1.00 98.06 178 LEU A C 1
ATOM 1452 O O . LEU A 1 178 ? -12.650 -9.647 11.458 1.00 98.06 178 LEU A O 1
ATOM 1456 N N . LYS A 1 179 ? -10.633 -8.688 11.655 1.00 97.50 179 LYS A N 1
ATOM 1457 C CA . LYS A 1 179 ? -9.856 -9.802 11.094 1.00 97.50 179 LYS A CA 1
ATOM 1458 C C . LYS A 1 179 ? -10.228 -11.141 11.740 1.00 97.50 179 LYS A C 1
ATOM 1460 O O . LYS A 1 179 ? -10.414 -12.129 11.039 1.00 97.50 179 LYS A O 1
ATOM 1465 N N . THR A 1 180 ? -10.301 -11.186 13.071 1.00 97.56 180 THR A N 1
ATOM 1466 C CA . THR A 1 180 ? -10.437 -12.447 13.821 1.00 97.56 180 THR A CA 1
ATOM 1467 C C . THR A 1 180 ? -11.876 -12.885 14.051 1.00 97.56 180 THR A C 1
ATOM 1469 O O . THR A 1 180 ? -12.165 -14.074 13.991 1.00 97.56 180 THR A O 1
ATOM 1472 N N . SER A 1 181 ? -12.779 -11.950 14.356 1.00 97.56 181 SER A N 1
ATOM 1473 C CA . SER A 1 181 ? -14.160 -12.278 14.741 1.00 97.56 181 SER A CA 1
ATOM 1474 C C . SER A 1 181 ? -15.156 -12.095 13.597 1.00 97.56 181 SER A C 1
ATOM 1476 O O . SER A 1 181 ? -16.221 -12.704 13.620 1.00 97.56 181 SER A O 1
ATOM 1478 N N . TYR A 1 182 ? -14.824 -11.254 12.614 1.00 97.06 182 TYR A N 1
ATOM 1479 C CA . TYR A 1 182 ? -15.716 -10.854 11.526 1.00 97.06 182 TYR A CA 1
ATOM 1480 C C . TYR A 1 182 ? -14.961 -10.720 10.188 1.00 97.06 182 TYR A C 1
ATOM 1482 O O . TYR A 1 182 ? -15.015 -9.655 9.564 1.00 97.06 182 TYR A O 1
ATOM 1490 N N . PRO A 1 183 ? -14.215 -11.752 9.741 1.00 96.38 183 PRO A N 1
ATOM 1491 C CA . PRO A 1 183 ? -13.313 -11.647 8.591 1.00 96.38 183 PRO A CA 1
ATOM 1492 C C . PRO A 1 183 ? -14.011 -11.180 7.304 1.00 96.38 183 PRO A C 1
ATOM 1494 O O . PRO A 1 183 ? -13.413 -10.457 6.513 1.00 96.38 183 PRO A O 1
ATOM 1497 N N . GLN A 1 184 ? -15.292 -11.514 7.122 1.00 95.44 184 GLN A N 1
ATOM 1498 C CA . GLN A 1 184 ? -16.117 -11.073 5.992 1.00 95.44 184 GLN A CA 1
ATOM 1499 C C . GLN A 1 184 ? -16.398 -9.560 5.972 1.00 95.44 184 GLN A C 1
ATOM 1501 O O . GLN A 1 184 ? -16.735 -9.012 4.928 1.00 95.44 184 GLN A O 1
ATOM 1506 N N . TYR A 1 185 ? -16.254 -8.886 7.114 1.00 96.62 185 TYR A N 1
ATOM 1507 C CA . TYR A 1 185 ? -16.426 -7.440 7.272 1.00 96.62 185 TYR A CA 1
ATOM 1508 C C . TYR A 1 185 ? -15.088 -6.730 7.518 1.00 96.62 185 TYR A C 1
ATOM 1510 O O . TYR A 1 185 ? -15.061 -5.558 7.884 1.00 96.62 185 TYR A O 1
ATOM 1518 N N . CYS A 1 186 ? -13.956 -7.412 7.326 1.00 97.69 186 CYS A N 1
ATOM 1519 C CA . CYS A 1 186 ? -12.629 -6.835 7.513 1.00 97.69 186 CYS A CA 1
ATOM 1520 C C . CYS A 1 186 ? -12.232 -5.990 6.294 1.00 97.69 186 CYS A C 1
ATOM 1522 O O . CYS A 1 186 ? -11.481 -6.425 5.427 1.00 97.69 186 CYS A O 1
ATOM 1524 N N . THR A 1 187 ? -12.803 -4.787 6.214 1.00 97.56 187 THR A N 1
ATOM 1525 C CA . THR A 1 187 ? -12.576 -3.784 5.157 1.00 97.56 187 THR A CA 1
ATOM 1526 C C . THR A 1 187 ? -12.573 -2.382 5.776 1.00 97.56 187 THR A C 1
ATOM 1528 O O . THR A 1 187 ? -13.186 -2.177 6.831 1.00 97.56 187 THR A O 1
ATOM 1531 N N . LEU A 1 188 ? -11.926 -1.407 5.130 1.00 96.06 188 LEU A N 1
ATOM 1532 C CA . LEU A 1 188 ? -11.907 -0.025 5.628 1.00 96.06 188 LEU A CA 1
ATOM 1533 C C . LEU A 1 188 ? -13.317 0.588 5.766 1.00 96.06 188 LEU A C 1
ATOM 1535 O O . LEU A 1 188 ? -13.592 1.157 6.822 1.00 96.06 188 LEU A O 1
ATOM 1539 N N . PRO A 1 189 ? -14.254 0.425 4.809 1.00 96.88 189 PRO A N 1
ATOM 1540 C CA . PRO A 1 189 ? -15.614 0.951 4.957 1.00 96.88 189 PRO A CA 1
ATOM 1541 C C . PRO A 1 189 ? -16.347 0.421 6.196 1.00 96.88 189 PRO A C 1
ATOM 1543 O O . PRO A 1 189 ? -16.964 1.190 6.929 1.00 96.88 189 PRO A O 1
ATOM 1546 N N . HIS A 1 190 ? -16.242 -0.882 6.479 1.00 97.25 190 HIS A N 1
ATOM 1547 C CA . HIS A 1 190 ? -16.867 -1.482 7.663 1.00 97.25 190 HIS A CA 1
ATOM 1548 C C . HIS A 1 190 ? -16.198 -1.023 8.965 1.00 97.25 190 HIS A C 1
ATOM 1550 O O . HIS A 1 190 ? -16.892 -0.750 9.943 1.00 97.25 190 HIS A O 1
ATOM 1556 N N . LEU A 1 191 ? -14.866 -0.892 8.976 1.00 97.25 191 LEU A N 1
ATOM 1557 C CA . LEU A 1 191 ? -14.116 -0.332 10.103 1.00 97.25 191 LEU A CA 1
ATOM 1558 C C . LEU A 1 191 ? -14.614 1.079 10.450 1.00 97.25 191 LEU A C 1
ATOM 1560 O O . LEU A 1 191 ? -14.918 1.362 11.610 1.00 97.25 191 LEU A O 1
ATOM 1564 N N . ILE A 1 192 ? -14.748 1.935 9.434 1.00 96.31 192 ILE A N 1
ATOM 1565 C CA . ILE A 1 192 ? -15.225 3.314 9.579 1.00 96.31 192 ILE A CA 1
ATOM 1566 C C . ILE A 1 192 ? -16.685 3.333 10.036 1.00 96.31 192 ILE A C 1
ATOM 1568 O O . ILE A 1 192 ? -17.023 4.058 10.971 1.00 96.31 192 ILE A O 1
ATOM 1572 N N . ALA A 1 193 ? -17.545 2.509 9.433 1.00 95.75 193 ALA A N 1
ATOM 1573 C CA . ALA A 1 193 ? -18.953 2.422 9.806 1.00 95.75 193 ALA A CA 1
ATOM 1574 C C . ALA A 1 193 ? -19.134 1.983 11.268 1.00 95.75 193 ALA A C 1
ATOM 1576 O O . ALA A 1 193 ? -19.938 2.570 11.991 1.00 95.75 193 ALA A O 1
ATOM 1577 N N . ILE A 1 194 ? -18.359 1.003 11.745 1.00 95.75 194 ILE A N 1
ATOM 1578 C CA . ILE A 1 194 ? -18.350 0.583 13.156 1.00 95.75 194 ILE A CA 1
ATOM 1579 C C . ILE A 1 194 ? -17.886 1.727 14.057 1.00 95.75 194 ILE A C 1
ATOM 1581 O O . ILE A 1 194 ? -18.523 2.005 15.071 1.00 95.75 194 ILE A O 1
ATOM 1585 N N . PHE A 1 195 ? -16.810 2.421 13.677 1.00 96.44 195 PHE A N 1
ATOM 1586 C CA . PHE A 1 195 ? -16.289 3.539 14.458 1.00 96.44 195 PHE A CA 1
ATOM 1587 C C . PHE A 1 195 ? -17.321 4.662 14.622 1.00 96.44 195 PHE A C 1
ATOM 1589 O O . PHE A 1 195 ? -17.510 5.180 15.721 1.00 96.44 195 PHE A O 1
ATOM 1596 N N . GLN A 1 196 ? -17.997 5.023 13.530 1.00 92.62 196 GLN A N 1
ATOM 1597 C CA . GLN A 1 196 ? -18.966 6.118 13.501 1.00 92.62 196 GLN A CA 1
ATOM 1598 C C . GLN A 1 196 ? -20.316 5.750 14.132 1.00 92.62 196 GLN A C 1
ATOM 1600 O O . GLN A 1 196 ? -20.978 6.622 14.691 1.00 92.62 196 GLN A O 1
ATOM 1605 N N . SER A 1 197 ? -20.732 4.482 14.061 1.00 93.31 197 SER A N 1
ATOM 1606 C CA . SER A 1 197 ? -22.027 4.032 14.600 1.00 93.31 197 SER A CA 1
ATOM 1607 C C . SER A 1 197 ? -22.005 3.733 16.100 1.00 93.31 197 SER A C 1
ATOM 1609 O O . SER A 1 197 ? -23.058 3.726 16.739 1.00 93.31 197 SER A O 1
ATOM 1611 N N . MET A 1 198 ? -20.829 3.492 16.685 1.00 95.19 198 MET A N 1
ATOM 1612 C CA . MET A 1 198 ? -20.703 3.105 18.088 1.00 95.19 198 MET A CA 1
ATOM 1613 C C . MET A 1 198 ? -20.421 4.282 19.032 1.00 95.19 198 MET A C 1
ATOM 1615 O O . MET A 1 198 ? -19.582 5.159 18.803 1.00 95.19 198 MET A O 1
ATOM 1619 N N . THR A 1 199 ? -21.064 4.242 20.198 1.00 94.81 199 THR A N 1
ATOM 1620 C CA . THR A 1 199 ? -20.666 5.055 21.355 1.00 94.81 199 THR A CA 1
ATOM 1621 C C . THR A 1 199 ? -19.291 4.626 21.878 1.00 94.81 199 THR A C 1
ATOM 1623 O O . THR A 1 199 ? -18.830 3.513 21.636 1.00 94.81 199 THR A O 1
ATOM 1626 N N . THR A 1 200 ? -18.630 5.482 22.664 1.00 94.00 200 THR A N 1
ATOM 1627 C CA . THR A 1 200 ? -17.325 5.156 23.272 1.00 94.00 200 THR A CA 1
ATOM 1628 C C . THR A 1 200 ? -17.380 3.871 24.103 1.00 94.00 200 THR A C 1
ATOM 1630 O O . THR A 1 200 ? -16.512 3.016 23.964 1.00 94.00 200 THR A O 1
ATOM 1633 N N . LYS A 1 201 ? -18.434 3.688 24.914 1.00 94.81 201 LYS A N 1
ATOM 1634 C CA . LYS A 1 201 ? -18.620 2.467 25.714 1.00 94.81 201 LYS A CA 1
ATOM 1635 C C . LYS A 1 201 ? -18.742 1.228 24.823 1.00 94.81 201 LYS A C 1
ATOM 1637 O O . LYS A 1 201 ? -18.091 0.226 25.092 1.00 94.81 201 LYS A O 1
ATOM 1642 N N . GLN A 1 202 ? -19.513 1.316 23.737 1.00 96.88 202 GLN A N 1
ATOM 1643 C CA . GLN A 1 202 ? -19.658 0.217 22.778 1.00 96.88 202 GLN A CA 1
ATOM 1644 C C . GLN A 1 202 ? -18.343 -0.113 22.066 1.00 96.88 202 GLN A C 1
ATOM 1646 O O . GLN A 1 202 ? -18.019 -1.291 21.961 1.00 96.88 202 GLN A O 1
ATOM 1651 N N . LEU A 1 203 ? -17.562 0.890 21.640 1.00 96.12 203 LEU A N 1
ATOM 1652 C CA . LEU A 1 203 ? -16.243 0.667 21.032 1.00 96.12 203 LEU A CA 1
ATOM 1653 C C . LEU A 1 203 ? -15.308 -0.084 21.978 1.00 96.12 203 LEU A C 1
ATOM 1655 O O . LEU A 1 203 ? -14.647 -1.036 21.575 1.00 96.12 203 LEU A O 1
ATOM 1659 N N . VAL A 1 204 ? -15.298 0.308 23.249 1.00 96.06 204 VAL A N 1
ATOM 1660 C CA . VAL A 1 204 ? -14.451 -0.305 24.277 1.00 96.06 204 VAL A CA 1
ATOM 1661 C C . VAL A 1 204 ? -14.876 -1.738 24.537 1.00 96.06 204 VAL A C 1
ATOM 1663 O O . VAL A 1 204 ? -14.026 -2.624 24.560 1.00 96.06 204 VAL A O 1
ATOM 1666 N N . THR A 1 205 ? -16.178 -1.999 24.664 1.00 97.44 205 THR A N 1
ATOM 1667 C CA . THR A 1 205 ? -16.706 -3.365 24.759 1.00 97.44 205 THR A CA 1
ATOM 1668 C C . THR A 1 205 ? -16.353 -4.188 23.517 1.00 97.44 205 THR A C 1
ATOM 1670 O O . THR A 1 205 ? -15.947 -5.343 23.643 1.00 97.44 205 THR A O 1
ATOM 1673 N N . PHE A 1 206 ? -16.450 -3.596 22.324 1.00 97.62 206 PHE A N 1
ATOM 1674 C CA . PHE A 1 206 ? -16.146 -4.254 21.058 1.00 97.62 206 PHE A CA 1
ATOM 1675 C C . PHE A 1 206 ? -14.687 -4.719 20.993 1.00 97.62 206 PHE A C 1
ATOM 1677 O O . PHE A 1 206 ? -14.452 -5.915 20.800 1.00 97.62 206 PHE A O 1
ATOM 1684 N N . VAL A 1 207 ? -13.716 -3.830 21.232 1.00 97.19 207 VAL A N 1
ATOM 1685 C CA . VAL A 1 207 ? -12.286 -4.202 21.230 1.00 97.19 207 VAL A CA 1
ATOM 1686 C C . VAL A 1 207 ? -11.917 -5.080 22.430 1.00 97.19 207 VAL A C 1
ATOM 1688 O O . VAL A 1 207 ? -11.144 -6.023 22.297 1.00 97.19 207 VAL A O 1
ATOM 1691 N N . SER A 1 208 ? -12.543 -4.869 23.594 1.00 97.62 208 SER A N 1
ATOM 1692 C CA . SER A 1 208 ? -12.255 -5.647 24.810 1.00 97.62 208 SER A CA 1
ATOM 1693 C C . SER A 1 208 ? -12.734 -7.096 24.751 1.00 97.62 208 SER A C 1
ATOM 1695 O O . SER A 1 208 ? -12.263 -7.928 25.523 1.00 97.62 208 SER A O 1
ATOM 1697 N N . SER A 1 209 ? -13.650 -7.419 23.834 1.00 97.44 209 SER A N 1
ATOM 1698 C CA . SER A 1 209 ? -14.155 -8.783 23.634 1.00 97.44 209 SER A CA 1
ATOM 1699 C C . SER A 1 209 ? -13.130 -9.750 23.020 1.00 97.44 209 SER A C 1
ATOM 1701 O O . SER A 1 209 ? -13.407 -10.941 22.897 1.00 97.44 209 SER A O 1
ATOM 1703 N N . ASN A 1 210 ? -11.960 -9.263 22.597 1.00 97.94 210 ASN A N 1
ATOM 1704 C CA . ASN A 1 210 ? -10.835 -10.083 22.159 1.00 97.94 210 ASN A CA 1
ATOM 1705 C C . ASN A 1 210 ? -9.562 -9.621 22.884 1.00 97.94 210 ASN A C 1
ATOM 1707 O O . ASN A 1 210 ? -9.271 -8.431 22.917 1.00 97.94 210 ASN A O 1
ATOM 1711 N N . ILE A 1 211 ? -8.802 -10.560 23.456 1.00 97.56 211 ILE A N 1
ATOM 1712 C CA . ILE A 1 211 ? -7.648 -10.250 24.320 1.00 97.56 211 ILE A CA 1
ATOM 1713 C C . ILE A 1 211 ? -6.579 -9.447 23.566 1.00 97.56 211 ILE A C 1
ATOM 1715 O O . ILE A 1 211 ? -6.110 -8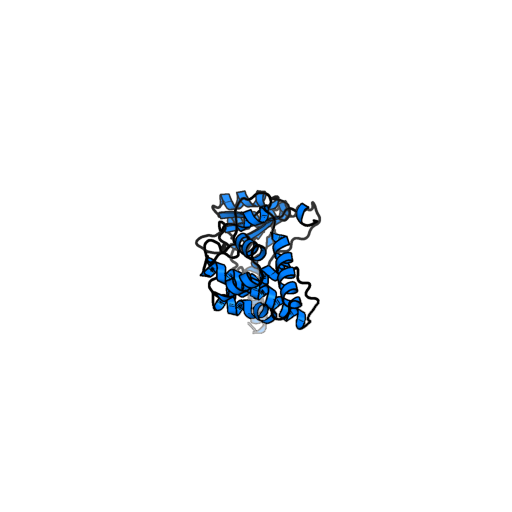.429 24.068 1.00 97.56 211 ILE A O 1
ATOM 1719 N N . THR A 1 212 ? -6.234 -9.856 22.346 1.00 97.69 212 THR A N 1
ATOM 1720 C CA . THR A 1 212 ? -5.229 -9.168 21.525 1.00 97.69 212 THR A CA 1
ATOM 1721 C C . THR A 1 212 ? -5.715 -7.788 21.077 1.00 97.69 212 THR A C 1
ATOM 1723 O O . THR A 1 212 ? -4.992 -6.807 21.221 1.00 97.69 212 THR A O 1
ATOM 1726 N N . SER A 1 213 ? -6.968 -7.682 20.622 1.00 97.81 213 SER A N 1
ATOM 1727 C CA . SER A 1 213 ? -7.597 -6.399 20.264 1.00 97.81 213 SER A CA 1
ATOM 1728 C C . SER A 1 213 ? -7.600 -5.419 21.444 1.00 97.81 213 SER A C 1
ATOM 1730 O O . SER A 1 213 ? -7.214 -4.260 21.294 1.00 97.81 213 SER A O 1
ATOM 1732 N N . ARG A 1 214 ? -7.950 -5.904 22.643 1.00 97.88 214 ARG A N 1
ATOM 1733 C CA . ARG A 1 214 ? -7.882 -5.142 23.895 1.00 97.88 214 ARG A CA 1
ATOM 1734 C C . ARG A 1 214 ? -6.464 -4.671 24.195 1.00 97.88 214 ARG A C 1
ATOM 1736 O O . ARG A 1 214 ? -6.282 -3.531 24.609 1.00 97.88 214 ARG A O 1
ATOM 1743 N N . SER A 1 215 ? -5.481 -5.551 24.018 1.00 97.44 215 SER A N 1
ATOM 1744 C CA . SER A 1 215 ? -4.074 -5.239 24.264 1.00 97.44 215 SER A CA 1
ATOM 1745 C C . SER A 1 215 ? -3.581 -4.121 23.343 1.00 97.44 215 SER A C 1
ATOM 1747 O O . SER A 1 215 ? -2.951 -3.179 23.819 1.00 97.44 215 SER A O 1
ATOM 1749 N N . MET A 1 216 ? -3.922 -4.180 22.051 1.00 96.94 216 MET A N 1
ATOM 1750 C CA . MET A 1 216 ? -3.600 -3.132 21.073 1.00 96.94 216 MET A CA 1
ATOM 1751 C C . MET A 1 216 ? -4.259 -1.795 21.437 1.00 96.94 216 MET A C 1
ATOM 1753 O O . MET A 1 216 ? -3.601 -0.761 21.454 1.00 96.94 216 MET A O 1
ATOM 1757 N N . ALA A 1 217 ? -5.538 -1.817 21.819 1.00 96.88 217 ALA A N 1
ATOM 1758 C CA . ALA A 1 217 ? -6.293 -0.617 22.182 1.00 96.88 217 ALA A CA 1
ATOM 1759 C C . ALA A 1 217 ? -6.058 -0.134 23.630 1.00 96.88 217 ALA A C 1
ATOM 1761 O O . ALA A 1 217 ? -6.780 0.740 24.113 1.00 96.88 217 ALA A O 1
ATOM 1762 N N . SER A 1 218 ? -5.077 -0.690 24.348 1.00 94.88 218 SER A N 1
ATOM 1763 C CA . SER A 1 218 ? -4.894 -0.460 25.789 1.00 94.88 218 SER A CA 1
ATOM 1764 C C . SER A 1 218 ? -4.650 1.007 26.151 1.00 94.88 218 SER A C 1
ATOM 1766 O O . SER A 1 218 ? -5.228 1.486 27.124 1.00 94.88 218 SER A O 1
ATOM 1768 N N . ALA A 1 219 ? -3.871 1.745 25.354 1.00 92.94 219 ALA A N 1
ATOM 1769 C CA . ALA A 1 219 ? -3.628 3.172 25.573 1.00 92.94 219 ALA A CA 1
ATOM 1770 C C . ALA A 1 219 ? -4.927 3.997 25.510 1.00 92.94 219 ALA A C 1
ATOM 1772 O O . ALA A 1 219 ? -5.168 4.842 26.372 1.00 92.94 219 ALA A O 1
ATOM 1773 N N . PHE A 1 220 ? -5.805 3.698 24.546 1.00 94.38 220 PHE A N 1
ATOM 1774 C CA . PHE A 1 220 ? -7.121 4.329 24.446 1.00 94.38 220 PHE A CA 1
ATOM 1775 C C . PHE A 1 220 ? -8.033 3.951 25.621 1.00 94.38 220 PHE A C 1
ATOM 1777 O O . PHE A 1 220 ? -8.676 4.825 26.195 1.00 94.38 220 PHE A O 1
ATOM 1784 N N . ILE A 1 221 ? -8.064 2.669 26.008 1.00 94.44 221 ILE A N 1
ATOM 1785 C CA . ILE A 1 221 ? -8.891 2.179 27.123 1.00 94.44 221 ILE A CA 1
ATOM 1786 C C . ILE A 1 221 ? -8.456 2.814 28.450 1.00 94.44 221 ILE A C 1
ATOM 1788 O O . ILE A 1 221 ? -9.297 3.274 29.213 1.00 94.44 221 ILE A O 1
ATOM 1792 N N . ASN A 1 222 ? -7.152 2.882 28.718 1.00 91.62 222 ASN A N 1
ATOM 1793 C CA . ASN A 1 222 ? -6.625 3.476 29.948 1.00 91.62 222 ASN A CA 1
ATOM 1794 C C . ASN A 1 222 ? -6.805 5.005 29.980 1.00 91.62 222 ASN A C 1
ATOM 1796 O O . ASN A 1 222 ? -6.901 5.588 31.053 1.00 91.62 222 ASN A O 1
ATOM 1800 N N . GLY A 1 223 ? -6.880 5.661 28.816 1.00 87.44 223 GLY A N 1
ATOM 1801 C CA . GLY A 1 223 ? -7.174 7.094 28.702 1.00 87.44 223 GLY A CA 1
ATOM 1802 C C . GLY A 1 223 ? -8.648 7.460 28.915 1.00 87.44 223 GLY A C 1
ATOM 1803 O O . GLY A 1 223 ? -8.985 8.646 28.907 1.00 87.44 223 GLY A O 1
ATOM 1804 N N . MET A 1 224 ? -9.534 6.473 29.108 1.00 87.62 224 MET A N 1
ATOM 1805 C CA . MET A 1 224 ? -10.978 6.698 29.238 1.00 87.62 224 MET A CA 1
ATOM 1806 C C . MET A 1 224 ? -11.394 7.480 30.477 1.00 87.62 224 MET A C 1
ATOM 1808 O O . MET A 1 224 ? -12.417 8.160 30.434 1.00 87.62 224 MET A O 1
ATOM 1812 N N . ASP A 1 225 ? -10.606 7.417 31.549 1.00 86.00 225 ASP A N 1
ATOM 1813 C CA . ASP A 1 225 ? -10.870 8.181 32.774 1.00 86.00 225 ASP A CA 1
ATOM 1814 C C . ASP A 1 225 ? -10.741 9.699 32.542 1.00 86.00 225 ASP A C 1
ATOM 1816 O O . ASP A 1 225 ? -11.186 10.510 33.354 1.00 86.00 225 ASP A O 1
ATOM 1820 N N . SER A 1 226 ? -10.158 10.100 31.406 1.00 89.44 226 SER A N 1
ATOM 1821 C CA . SER A 1 226 ? -10.131 11.476 30.933 1.00 89.44 226 SER A CA 1
ATOM 1822 C C . SER A 1 226 ? -11.047 11.660 29.723 1.00 89.44 226 SER A C 1
ATOM 1824 O O . SER A 1 226 ? -10.708 11.297 28.590 1.00 89.44 226 SER A O 1
ATOM 1826 N N . ASP A 1 227 ? -12.171 12.350 29.933 1.00 88.19 227 ASP A N 1
ATOM 1827 C CA . ASP A 1 227 ? -13.082 12.751 28.851 1.00 88.19 227 ASP A CA 1
ATOM 1828 C C . ASP A 1 227 ? -12.346 13.528 27.748 1.00 88.19 227 ASP A C 1
ATOM 1830 O O . ASP A 1 227 ? -12.592 13.330 26.556 1.00 88.19 227 ASP A O 1
ATOM 1834 N N . LYS A 1 228 ? -11.380 14.374 28.135 1.00 87.75 228 LYS A N 1
ATOM 1835 C CA . LYS A 1 228 ? -10.575 15.178 27.207 1.00 87.75 228 LYS A CA 1
ATOM 1836 C C . LYS A 1 228 ? -9.689 14.313 26.306 1.00 87.75 228 LYS A C 1
ATOM 1838 O O . LYS A 1 228 ? -9.637 14.562 25.103 1.00 87.75 228 LYS A O 1
ATOM 1843 N N . GLN A 1 229 ? -8.990 13.320 26.861 1.00 85.94 229 GLN A N 1
ATOM 1844 C CA . GLN A 1 229 ? -8.123 12.436 26.067 1.00 85.94 229 GLN A CA 1
ATOM 1845 C C . GLN A 1 229 ? -8.952 11.552 25.134 1.00 85.94 229 GLN A C 1
ATOM 1847 O O . GLN A 1 229 ? -8.660 11.465 23.942 1.00 85.94 229 GLN A O 1
ATOM 1852 N N . THR A 1 230 ? -10.038 10.982 25.655 1.00 90.06 230 THR A N 1
ATOM 1853 C CA . THR A 1 230 ? -10.978 10.155 24.891 1.00 90.06 230 THR A CA 1
ATOM 1854 C C . THR A 1 230 ? -11.574 10.913 23.710 1.00 90.06 230 THR A C 1
ATOM 1856 O O . THR A 1 230 ? -11.563 10.422 22.578 1.00 90.06 230 THR A O 1
ATOM 1859 N N . ALA A 1 231 ? -12.079 12.126 23.955 1.00 89.75 231 ALA A N 1
ATOM 1860 C CA . ALA A 1 231 ? -12.626 12.981 22.910 1.00 89.75 231 ALA A CA 1
ATOM 1861 C C . ALA A 1 231 ? -11.559 13.360 21.875 1.00 89.75 231 ALA A C 1
ATOM 1863 O O . ALA A 1 231 ? -11.848 13.353 20.680 1.00 89.75 231 ALA A O 1
ATOM 1864 N N . GLY A 1 232 ? -10.325 13.624 22.319 1.00 90.25 232 GLY A N 1
ATOM 1865 C CA . GLY A 1 232 ? -9.190 13.892 21.440 1.00 90.25 232 GLY A CA 1
ATOM 1866 C C . GLY A 1 232 ? -8.927 12.742 20.467 1.00 90.25 232 GLY A C 1
ATOM 1867 O O . GLY A 1 232 ? -8.965 12.955 19.258 1.00 90.25 232 GLY A O 1
ATOM 1868 N N . VAL A 1 233 ? -8.736 11.518 20.974 1.00 91.44 233 VAL A N 1
ATOM 1869 C CA . VAL A 1 233 ? -8.452 10.334 20.137 1.00 91.44 233 VAL A CA 1
ATOM 1870 C C . VAL A 1 233 ? -9.587 10.085 19.144 1.00 91.44 233 VAL A C 1
ATOM 1872 O O . VAL A 1 233 ? -9.342 9.891 17.951 1.00 91.44 233 VAL A O 1
ATOM 1875 N N . LYS A 1 234 ? -10.844 10.152 19.607 1.00 92.56 234 LYS A N 1
ATOM 1876 C CA . LYS A 1 234 ? -12.007 9.968 18.730 1.00 92.56 234 LYS A CA 1
ATOM 1877 C C . LYS A 1 234 ? -12.105 11.045 17.655 1.00 92.56 234 LYS A C 1
ATOM 1879 O O . LYS A 1 234 ? -12.418 10.717 16.517 1.00 92.56 234 LYS A O 1
ATOM 1884 N N . SER A 1 235 ? -11.854 12.305 18.001 1.00 91.50 235 SER A N 1
ATOM 1885 C CA . SER A 1 235 ? -11.873 13.417 17.047 1.00 91.50 235 SER A CA 1
ATOM 1886 C C . SER A 1 235 ? -10.814 13.228 15.961 1.00 91.50 235 SER A C 1
ATOM 1888 O O . SER A 1 235 ? -11.109 13.343 14.774 1.00 91.50 235 SER A O 1
ATOM 1890 N N . THR A 1 236 ? -9.601 12.837 16.351 1.00 90.94 236 THR A N 1
ATOM 1891 C CA . THR A 1 236 ? -8.507 12.587 15.410 1.00 90.94 236 THR A CA 1
ATOM 1892 C C . THR A 1 236 ? -8.812 11.432 14.461 1.00 90.94 236 THR A C 1
ATOM 1894 O O . THR A 1 236 ? -8.695 11.603 13.249 1.00 90.94 236 THR A O 1
ATOM 1897 N N . LEU A 1 237 ? -9.288 10.292 14.971 1.00 92.69 237 LEU A N 1
ATOM 1898 C CA . LEU A 1 237 ? -9.713 9.182 14.109 1.00 92.69 237 LEU A CA 1
ATOM 1899 C C . LEU A 1 237 ? -10.896 9.557 13.214 1.00 92.69 237 LEU A C 1
ATOM 1901 O O . LEU A 1 237 ? -10.909 9.196 12.040 1.00 92.69 237 LEU A O 1
ATOM 1905 N N . ALA A 1 238 ? -11.870 10.310 13.729 1.00 92.75 238 ALA A N 1
ATOM 1906 C CA . ALA A 1 238 ? -12.989 10.790 12.924 1.00 92.75 238 ALA A CA 1
ATOM 1907 C C . ALA A 1 238 ? -12.507 11.670 11.761 1.00 92.75 238 ALA A C 1
ATOM 1909 O O . ALA A 1 238 ? -12.989 11.512 10.640 1.00 92.75 238 ALA A O 1
ATOM 1910 N N . ASN A 1 239 ? -11.529 12.547 12.003 1.00 90.00 239 ASN A N 1
ATOM 1911 C CA . ASN A 1 239 ? -10.925 13.383 10.968 1.00 90.00 239 ASN A CA 1
ATOM 1912 C C . ASN A 1 239 ? -10.140 12.556 9.941 1.00 90.00 239 ASN A C 1
ATOM 1914 O O . ASN A 1 239 ? -10.300 12.789 8.744 1.00 90.00 239 ASN A O 1
ATOM 1918 N N . ALA A 1 240 ? -9.362 11.561 10.383 1.00 90.94 240 ALA A N 1
ATOM 1919 C CA . ALA A 1 240 ? -8.675 10.629 9.486 1.00 90.94 240 ALA A CA 1
ATOM 1920 C C . ALA A 1 240 ? -9.674 9.897 8.576 1.00 90.94 240 ALA A C 1
ATOM 1922 O O . ALA A 1 240 ? -9.548 9.905 7.353 1.00 90.94 240 ALA A O 1
ATOM 1923 N N . PHE A 1 241 ? -10.725 9.321 9.163 1.00 93.12 241 PHE A N 1
ATOM 1924 C CA . PHE A 1 241 ? -11.749 8.591 8.420 1.00 93.12 241 PHE A CA 1
ATOM 1925 C C . PHE A 1 241 ? -12.583 9.476 7.503 1.00 93.12 241 PHE A C 1
ATOM 1927 O O . PHE A 1 241 ? -13.011 9.014 6.448 1.00 93.12 241 PHE A O 1
ATOM 1934 N N . LYS A 1 242 ? -12.784 10.750 7.854 1.00 90.06 242 LYS A N 1
ATOM 1935 C CA . LYS A 1 242 ? -13.479 11.711 6.994 1.00 90.06 242 LYS A CA 1
ATOM 1936 C C . LYS A 1 242 ? -12.783 11.866 5.638 1.00 90.06 242 LYS A C 1
ATOM 1938 O O . LYS A 1 242 ? -13.486 11.947 4.634 1.00 90.06 242 LYS A O 1
ATOM 1943 N N . LYS A 1 243 ? -11.442 11.849 5.585 1.00 87.06 243 LYS A N 1
ATOM 1944 C CA . LYS A 1 243 ? -10.682 11.967 4.323 1.00 87.06 243 LYS A CA 1
ATOM 1945 C C . LYS A 1 243 ? -10.946 10.814 3.349 1.00 87.06 243 LYS A C 1
ATOM 1947 O O . LYS A 1 243 ? -10.886 11.011 2.143 1.00 87.06 243 LYS A O 1
ATOM 1952 N N . ILE A 1 244 ? -11.292 9.634 3.866 1.00 88.88 244 ILE A N 1
ATOM 1953 C CA . ILE A 1 244 ? -11.613 8.436 3.071 1.00 88.88 244 ILE A CA 1
ATOM 1954 C C . ILE A 1 244 ? -13.089 8.028 3.155 1.00 88.88 244 ILE A C 1
ATOM 1956 O O . ILE A 1 244 ? -13.447 6.894 2.850 1.00 88.88 244 ILE A O 1
ATOM 1960 N N . GLY A 1 245 ? -13.952 8.958 3.573 1.00 88.00 245 GLY A N 1
ATOM 1961 C CA . GLY A 1 245 ? -15.368 8.727 3.864 1.00 88.00 245 GLY A CA 1
ATOM 1962 C C . GLY A 1 245 ? -16.323 8.848 2.675 1.00 88.00 245 GLY A C 1
ATOM 1963 O O . GLY A 1 245 ? -17.528 8.694 2.860 1.00 88.00 245 GLY A O 1
ATOM 1964 N N . SER A 1 246 ? -15.835 9.190 1.478 1.00 89.81 246 SER A N 1
ATOM 1965 C CA . SER A 1 246 ? -16.704 9.409 0.315 1.00 89.81 246 SER A CA 1
ATOM 1966 C C . SER A 1 246 ? -17.304 8.094 -0.196 1.00 89.81 246 SER A C 1
ATOM 1968 O O . SER A 1 246 ? -16.708 7.027 -0.059 1.00 89.81 246 SER A O 1
ATOM 1970 N N . GLN A 1 247 ? -18.477 8.163 -0.835 1.00 90.94 247 GLN A N 1
ATOM 1971 C CA . GLN A 1 247 ? -19.141 6.985 -1.415 1.00 90.94 247 GLN A CA 1
ATOM 1972 C C . GLN A 1 247 ? -18.242 6.248 -2.422 1.00 90.94 247 GLN A C 1
ATOM 1974 O O . GLN A 1 247 ? -18.202 5.020 -2.442 1.00 90.94 247 GLN A O 1
ATOM 1979 N N . GLN A 1 248 ? -17.519 7.007 -3.241 1.00 89.44 248 GLN A N 1
ATOM 1980 C CA . GLN A 1 248 ? -16.561 6.508 -4.225 1.00 89.44 248 GLN A CA 1
ATOM 1981 C C . GLN A 1 248 ? -15.417 5.728 -3.568 1.00 89.44 248 GLN A C 1
ATOM 1983 O O . GLN A 1 248 ? -15.175 4.574 -3.922 1.00 89.44 248 GLN A O 1
ATOM 1988 N N . LEU A 1 249 ? -14.775 6.315 -2.551 1.00 91.12 249 LEU A N 1
ATOM 1989 C CA . LEU A 1 249 ? -13.706 5.658 -1.796 1.00 91.12 249 LEU A CA 1
ATOM 1990 C C . LEU A 1 249 ? -14.228 4.429 -1.055 1.00 91.12 249 LEU A C 1
ATOM 1992 O O . LEU A 1 249 ? -13.582 3.385 -1.062 1.00 91.12 249 LEU A O 1
ATOM 1996 N N . PHE A 1 250 ? -15.428 4.509 -0.482 1.00 93.50 250 PHE A N 1
ATOM 1997 C CA . PHE A 1 250 ? -16.063 3.363 0.158 1.00 93.50 250 PHE A CA 1
ATOM 1998 C C . PHE A 1 250 ? -16.286 2.216 -0.821 1.00 93.50 250 PHE A C 1
ATOM 2000 O O . PHE A 1 250 ? -15.989 1.074 -0.483 1.00 93.50 250 PHE A O 1
ATOM 2007 N N . MET A 1 251 ? -16.766 2.506 -2.032 1.00 93.25 251 MET A N 1
ATOM 2008 C CA . MET A 1 251 ? -16.953 1.489 -3.062 1.00 93.25 251 MET A CA 1
ATOM 2009 C C . MET A 1 251 ? -15.611 0.877 -3.474 1.00 93.25 251 MET A C 1
ATOM 2011 O O . MET A 1 251 ? -15.466 -0.345 -3.413 1.00 93.25 251 MET A O 1
ATOM 2015 N N . ALA A 1 252 ? -14.617 1.711 -3.797 1.00 94.69 252 ALA A N 1
ATOM 2016 C CA . ALA A 1 252 ? -13.274 1.271 -4.171 1.00 94.69 252 ALA A CA 1
ATOM 2017 C C . ALA A 1 252 ? -12.619 0.394 -3.092 1.00 94.69 252 ALA A C 1
ATOM 2019 O O . ALA A 1 252 ? -11.915 -0.556 -3.416 1.00 94.69 252 ALA A O 1
ATOM 2020 N N . LEU A 1 253 ? -12.870 0.684 -1.811 1.00 95.50 253 LEU A N 1
ATOM 2021 C CA . LEU A 1 253 ? -12.248 0.003 -0.671 1.00 95.50 253 LEU A CA 1
ATOM 2022 C C . LEU A 1 253 ? -13.076 -1.161 -0.096 1.00 95.50 253 LEU A C 1
ATOM 2024 O O . LEU A 1 253 ? -12.722 -1.738 0.936 1.00 95.50 253 LEU A O 1
ATOM 2028 N N . SER A 1 254 ? -14.208 -1.496 -0.723 1.00 94.56 254 SER A N 1
ATOM 2029 C CA . SER A 1 254 ? -15.196 -2.433 -0.166 1.00 94.56 254 SER A CA 1
ATOM 2030 C C . SER A 1 254 ? -14.890 -3.911 -0.406 1.00 94.56 254 SER A C 1
ATOM 2032 O O . SER A 1 254 ? -15.454 -4.766 0.279 1.00 94.56 254 SER A O 1
ATOM 2034 N N . LYS A 1 255 ? -14.031 -4.234 -1.378 1.00 95.00 255 LYS A N 1
ATOM 2035 C CA . LYS A 1 255 ? -13.752 -5.612 -1.804 1.00 95.00 255 LYS A CA 1
ATOM 2036 C C . LYS A 1 255 ? -12.280 -5.811 -2.129 1.00 95.00 255 LYS A C 1
ATOM 2038 O O . LYS A 1 255 ? -11.548 -4.868 -2.394 1.00 95.00 255 LYS A O 1
ATOM 2043 N N . ASP A 1 256 ? -11.869 -7.070 -2.117 1.00 94.94 256 ASP A N 1
ATOM 2044 C CA . ASP A 1 256 ? -10.485 -7.498 -2.291 1.00 94.94 256 ASP A CA 1
ATOM 2045 C C . ASP A 1 256 ? -10.270 -8.157 -3.667 1.00 94.94 256 ASP A C 1
ATOM 2047 O O . ASP A 1 256 ? -10.038 -9.362 -3.767 1.00 94.94 256 ASP A O 1
ATOM 2051 N N . GLU A 1 257 ? -10.413 -7.377 -4.743 1.00 95.31 257 GLU A N 1
ATOM 2052 C CA . GLU A 1 257 ? -10.327 -7.879 -6.128 1.00 95.31 257 GLU A CA 1
ATOM 2053 C C . GLU A 1 257 ? -8.893 -7.827 -6.677 1.00 95.31 257 GLU A C 1
ATOM 2055 O O . GLU A 1 257 ? -8.532 -8.614 -7.555 1.00 95.31 257 GLU A O 1
ATOM 2060 N N . VAL A 1 258 ? -8.057 -6.937 -6.129 1.00 94.62 258 VAL A N 1
ATOM 2061 C CA . VAL A 1 258 ? -6.658 -6.757 -6.537 1.00 94.62 258 VAL A CA 1
ATOM 2062 C C . VAL A 1 258 ? -5.701 -7.445 -5.550 1.00 94.62 258 VAL A C 1
ATOM 2064 O O . VAL A 1 258 ? -5.570 -7.005 -4.404 1.00 94.62 258 VAL A O 1
ATOM 2067 N N . PRO A 1 259 ? -4.982 -8.504 -5.962 1.00 92.31 259 PRO A N 1
ATOM 2068 C CA . PRO A 1 259 ? -3.915 -9.088 -5.156 1.00 92.31 259 PRO A CA 1
ATOM 2069 C C . PRO A 1 259 ? -2.706 -8.142 -5.105 1.00 92.31 259 PRO A C 1
ATOM 2071 O O . PRO A 1 259 ? -2.103 -7.838 -6.131 1.00 92.31 259 PRO A O 1
ATOM 2074 N N . LEU A 1 260 ? -2.317 -7.707 -3.905 1.00 91.56 260 LEU A N 1
ATOM 2075 C CA . LEU A 1 260 ? -1.223 -6.746 -3.705 1.00 91.56 260 LEU A CA 1
ATOM 2076 C C . LEU A 1 260 ? 0.174 -7.386 -3.812 1.00 91.56 260 LEU A C 1
ATOM 2078 O O . LEU A 1 260 ? 1.160 -6.687 -4.028 1.00 91.56 260 LEU A O 1
ATOM 2082 N N . ASN A 1 261 ? 0.270 -8.719 -3.731 1.00 91.25 261 ASN A N 1
ATOM 2083 C CA . ASN A 1 261 ? 1.510 -9.481 -3.934 1.00 91.25 261 ASN A CA 1
ATOM 2084 C C . ASN A 1 261 ? 1.823 -9.677 -5.435 1.00 91.25 261 ASN A C 1
ATOM 2086 O O . ASN A 1 261 ? 1.821 -10.792 -5.968 1.00 91.25 261 ASN A O 1
ATOM 2090 N N . ILE A 1 262 ? 2.034 -8.563 -6.135 1.00 92.12 262 ILE A N 1
ATOM 2091 C CA . ILE A 1 262 ? 2.162 -8.506 -7.600 1.00 92.12 262 ILE A CA 1
ATOM 2092 C C . ILE A 1 262 ? 3.488 -9.037 -8.146 1.00 92.12 262 ILE A C 1
ATOM 2094 O O . ILE A 1 262 ? 3.613 -9.251 -9.348 1.00 92.12 262 ILE A O 1
ATOM 2098 N N . ASN A 1 263 ? 4.487 -9.221 -7.283 1.00 90.19 263 ASN A N 1
ATOM 2099 C CA . ASN A 1 263 ? 5.794 -9.784 -7.623 1.00 90.19 263 ASN A CA 1
ATOM 2100 C C . ASN A 1 263 ? 5.867 -11.302 -7.389 1.00 90.19 263 ASN A C 1
ATOM 2102 O O . ASN A 1 263 ? 6.940 -11.894 -7.533 1.00 90.19 263 ASN A O 1
ATOM 2106 N N . SER A 1 264 ? 4.747 -11.938 -7.035 1.00 89.38 264 SER A N 1
ATOM 2107 C CA . SER A 1 264 ? 4.651 -13.394 -6.970 1.00 89.38 264 SER A CA 1
ATOM 2108 C C . SER A 1 264 ? 4.807 -14.020 -8.359 1.00 89.38 264 SER A C 1
ATOM 2110 O O . SER A 1 264 ? 4.352 -13.477 -9.365 1.00 89.38 264 SER A O 1
ATOM 2112 N N . LYS A 1 265 ? 5.445 -15.194 -8.421 1.00 86.12 265 LYS A N 1
ATOM 2113 C CA . LYS A 1 265 ? 5.600 -15.945 -9.680 1.00 86.12 265 LYS A CA 1
ATOM 2114 C C . LYS A 1 265 ? 4.265 -16.454 -10.223 1.00 86.12 265 LYS A C 1
ATOM 2116 O O . LYS A 1 265 ? 4.120 -16.580 -11.432 1.00 86.12 265 LYS A O 1
ATOM 2121 N N . ASP A 1 266 ? 3.315 -16.718 -9.331 1.00 85.69 266 ASP A N 1
ATOM 2122 C CA . ASP A 1 266 ? 2.000 -17.266 -9.672 1.00 85.69 266 ASP A CA 1
ATOM 2123 C C . ASP A 1 266 ? 1.044 -16.191 -10.205 1.00 85.69 266 ASP A C 1
ATOM 2125 O O . ASP A 1 266 ? 0.079 -16.493 -10.905 1.00 85.69 266 ASP A O 1
ATOM 2129 N N . ASN A 1 267 ? 1.297 -14.923 -9.867 1.00 83.81 267 ASN A N 1
ATOM 2130 C CA . ASN A 1 267 ? 0.450 -13.807 -10.256 1.00 83.81 267 ASN A CA 1
ATOM 2131 C C . ASN A 1 267 ? 1.264 -12.524 -10.514 1.00 83.81 267 ASN A C 1
ATOM 2133 O O . ASN A 1 267 ? 1.072 -11.528 -9.805 1.00 83.81 267 ASN A O 1
ATOM 2137 N N . PRO A 1 268 ? 2.156 -12.518 -11.525 1.00 90.62 268 PRO A N 1
ATOM 2138 C CA . PRO A 1 268 ? 2.849 -11.306 -11.922 1.00 90.62 268 PRO A CA 1
ATOM 2139 C C . PRO A 1 268 ? 1.830 -10.308 -12.469 1.00 90.62 268 PRO A C 1
ATOM 2141 O O . PRO A 1 268 ? 1.074 -10.610 -13.398 1.00 90.62 268 PRO A O 1
ATOM 2144 N N . ALA A 1 269 ? 1.794 -9.119 -11.878 1.00 95.62 269 ALA A N 1
ATOM 2145 C CA . ALA A 1 269 ? 0.818 -8.108 -12.250 1.00 95.62 269 ALA A CA 1
ATOM 2146 C C . ALA A 1 269 ? 1.395 -6.694 -12.226 1.00 95.62 269 ALA A C 1
ATOM 2148 O O . ALA A 1 269 ? 2.408 -6.402 -11.584 1.00 95.62 269 ALA A O 1
ATOM 2149 N N . VAL A 1 270 ? 0.701 -5.808 -12.927 1.00 97.12 270 VAL A N 1
ATOM 2150 C CA . VAL A 1 270 ? 0.883 -4.366 -12.838 1.00 97.12 270 VAL A CA 1
ATOM 2151 C C . VAL A 1 270 ? -0.368 -3.762 -12.223 1.00 97.12 270 VAL A C 1
ATOM 2153 O O . VAL A 1 270 ? -1.481 -4.087 -12.634 1.00 97.12 270 VAL A O 1
ATOM 2156 N N . ILE A 1 271 ? -0.186 -2.895 -11.232 1.00 97.44 271 ILE A N 1
ATOM 2157 C CA . ILE A 1 271 ? -1.267 -2.094 -10.657 1.00 97.44 271 ILE A CA 1
ATOM 2158 C C . ILE A 1 271 ? -1.063 -0.656 -11.110 1.00 97.44 271 ILE A C 1
ATOM 2160 O O . ILE A 1 271 ? -0.012 -0.079 -10.852 1.00 97.44 271 ILE A O 1
ATOM 2164 N N . CYS A 1 272 ? -2.062 -0.070 -11.757 1.00 96.81 272 CYS A N 1
ATOM 2165 C CA . CYS A 1 272 ? -2.104 1.353 -12.040 1.00 96.81 272 CYS A CA 1
ATOM 2166 C C . CYS A 1 272 ? -3.021 2.045 -11.033 1.00 96.81 272 CYS A C 1
ATOM 2168 O O . CYS A 1 272 ? -4.204 1.718 -10.961 1.00 96.81 272 CYS A O 1
ATOM 2170 N N . ILE A 1 273 ? -2.474 2.969 -10.249 1.00 95.56 273 ILE A N 1
ATOM 2171 C CA . ILE A 1 273 ? -3.219 3.804 -9.306 1.00 95.56 273 ILE A CA 1
ATOM 2172 C C . ILE A 1 273 ? -3.459 5.142 -9.990 1.00 95.56 273 ILE A C 1
ATOM 2174 O O . ILE A 1 273 ? -2.502 5.871 -10.253 1.00 95.56 273 ILE A O 1
ATOM 2178 N N . VAL A 1 274 ? -4.720 5.439 -10.285 1.00 93.44 274 VAL A N 1
ATOM 2179 C CA . VAL A 1 274 ? -5.125 6.639 -11.015 1.00 93.44 274 VAL A CA 1
ATOM 2180 C C . VAL A 1 274 ? -5.626 7.686 -10.038 1.00 93.44 274 VAL A C 1
ATOM 2182 O O . VAL A 1 274 ? -6.585 7.457 -9.299 1.00 93.44 274 VAL A O 1
ATOM 2185 N N . ASN A 1 275 ? -4.985 8.848 -10.082 1.00 85.81 275 ASN A N 1
ATOM 2186 C CA . ASN A 1 275 ? -5.440 10.048 -9.408 1.00 85.81 275 ASN A CA 1
ATOM 2187 C C . ASN A 1 275 ? -5.994 11.029 -10.436 1.00 85.81 275 ASN A C 1
ATOM 2189 O O . ASN A 1 275 ? -5.523 11.109 -11.573 1.00 85.81 275 ASN A O 1
ATOM 2193 N N . HIS A 1 276 ? -6.957 11.829 -9.996 1.00 81.06 276 HIS A N 1
ATOM 2194 C CA . HIS A 1 276 ? -7.483 12.920 -10.791 1.00 81.06 276 HIS A CA 1
ATOM 2195 C C . HIS A 1 276 ? -7.068 14.258 -10.140 1.00 81.06 276 HIS A C 1
ATOM 2197 O O . HIS A 1 276 ? -7.518 14.568 -9.034 1.00 81.06 276 HIS A O 1
ATOM 2203 N N . PRO A 1 277 ? -6.230 15.087 -10.809 1.00 72.56 277 PRO A N 1
ATOM 2204 C CA . PRO A 1 277 ? -5.651 16.305 -10.219 1.00 72.56 277 PRO A CA 1
ATOM 2205 C C . PRO A 1 277 ? -6.673 17.314 -9.692 1.00 72.56 277 PRO A C 1
ATOM 2207 O O . PRO A 1 277 ? -6.368 18.126 -8.823 1.00 72.56 277 PRO A O 1
ATOM 2210 N N . LYS A 1 278 ? -7.905 17.272 -10.216 1.00 67.88 278 LYS A N 1
ATOM 2211 C CA . LYS A 1 278 ? -8.991 18.167 -9.804 1.00 67.88 278 LYS A CA 1
ATOM 2212 C C . LYS A 1 278 ? -9.392 17.980 -8.338 1.00 67.88 278 LYS A C 1
ATOM 2214 O O . LYS A 1 278 ? -9.902 18.928 -7.753 1.00 67.88 278 LYS A O 1
ATOM 2219 N N . TYR A 1 279 ? -9.161 16.803 -7.755 1.00 64.81 279 TYR A N 1
ATOM 2220 C CA . TYR A 1 279 ? -9.544 16.497 -6.372 1.00 64.81 279 TYR A CA 1
ATOM 2221 C C . TYR A 1 279 ? -8.418 16.696 -5.355 1.00 64.81 279 TYR A C 1
ATOM 2223 O O . TYR A 1 279 ? -8.652 16.546 -4.165 1.00 64.81 279 TYR A O 1
ATOM 2231 N N . GLU A 1 280 ? -7.212 17.053 -5.795 1.00 53.34 280 GLU A N 1
ATOM 2232 C CA . GLU A 1 280 ? -6.072 17.276 -4.896 1.00 53.34 280 GLU A CA 1
ATOM 2233 C C . GLU A 1 280 ? -6.000 18.729 -4.389 1.00 53.34 280 GLU A C 1
ATOM 2235 O O . GLU A 1 280 ? -5.296 19.034 -3.435 1.00 53.34 280 GLU A O 1
ATOM 2240 N N . SER A 1 281 ? -6.745 19.638 -5.027 1.00 40.28 281 SER A N 1
ATOM 2241 C CA . SER A 1 281 ? -6.810 21.067 -4.678 1.00 40.28 281 SER A CA 1
ATOM 2242 C C . SER A 1 281 ? -8.033 21.442 -3.823 1.00 40.28 281 SER A C 1
ATOM 2244 O O . SER A 1 281 ? -8.306 22.634 -3.671 1.00 40.28 281 SER A O 1
ATOM 2246 N N . ALA A 1 282 ? -8.803 20.456 -3.347 1.00 36.06 282 ALA A N 1
ATOM 2247 C CA . ALA A 1 282 ? -10.090 20.639 -2.667 1.00 36.06 282 ALA A CA 1
ATOM 2248 C C . ALA A 1 282 ? -10.036 20.247 -1.185 1.00 36.06 282 ALA A C 1
ATOM 2250 O O . ALA A 1 282 ? -9.413 19.211 -0.868 1.00 36.06 282 ALA A O 1
#

Foldseek 3Di:
DPPVCCCPPPVVVVVVVVVVCCVPVVDPPPPPQDCLQKQWFDDPDDTDIDRGCVVPDDDDDDPPPCCCPRPVLSVLLSCLVSLAFEEAEAAAFCPNVVSNVVSNVVSVAAEAEQELPDPPAAAFPLQLVQPVDLVSLLVVLLVLLCVLLVPPPPDPDPVVVLLSQLLSLLLSLLLVLCSPVPNLQNWLLSSLVCLVVDDPVRSQVSSVVDPSSCVSNVSLVVCVVPPVSNVSSSVSNNSSVVVQVDPSSCVNGVDHGDDPVCVDPVHPHYYYYYDHNVVVVD

pLDDT: mean 89.14, std 11.8, range [36.06, 98.5]

Radius of gyration: 28.97 Å; chains: 1; bounding box: 97×38×67 Å